Protein AF-X1IR91-F1 (afdb_monomer_lite)

Foldseek 3Di:
DPDDPVLLQQQNLVPQPLLCVLVVPDDPVRSLVCLLVVLLQLLLVLQLLLCVLLVNDNVVSNVRSVLRSPFLLLVVCSVSSQASLLNSLLSNLNSLLSCCLPVVDPVSLLVNLVSLLNNSSRHDVVSSVVSVVVSVVSLVVSLVLCVVQPDDPVSSVVSVVSNVVSPVSSCVSNVSNNVSNVVVVVVDCVVVDPDDDPQLDLPPVQLVCLLPVVQSQHAVVVVSGHGPDDNVCSSVSRRHSDPVVVVVVVCCVVVDPPCVCVVRPD

Sequence (266 aa):
FCGFPLFAESQGNALYPLFLLLFGLLKPWVAYNYYTVLHFLLAGLFTYILARVMHVGKAGALLAGLCYMLAGPVLYHAHHTNIVVGVCWLPLLLALMELACRRRSVLALLGFAAATAALVLGAQPQYTIFCALACGLYLLWRLRMIQLTGARARTVAGLLVAFALAAMLAGMIAAAQLLPLMELVGHTSRAAEQAWPPGINPAVPGNLLTLFLPHYFGSPGLGSYWSDVDCGLYSEATLFLGIAPLFLALVGVLTDRSRRALVFGG

Secondary structure (DSSP, 8-state):
-----TTTSGGG-TT-HHHHHHHHHS-HHHHHHHHHHHHHHHHHHHHHHHHHHTT--HHHHHHHHHHHHTSHHHHHTTT-HHHHHHHHHHHHHHHHHHHHHHH--HHHHHHHHHHHHHHHHHS-HHHHHHHHHHHHHHHHHHHHHHHHTT--HHHHHHHHHHHHHHHHHHHHHTHHHHHHHHHHHHT-GGGT--PPPTT--TTSHHHHHTTT-TTTT--GGGT----SS-GGGHHHH-----HHHHHHHHHHHHH-SSTHHHHH--

pLDDT: mean 82.25, std 15.39, range [37.41, 98.38]

Radius of gyration: 20.18 Å; chains: 1; bounding box: 59×44×59 Å

InterPro domains:
  IPR018580 Uncharacterised protein family YfhO [PF09586] (19-194)
  IPR018580 Uncharacterised protein family YfhO [PTHR38454] (19-259)

Structure (mmCIF, N/CA/C/O backbone):
data_AF-X1IR91-F1
#
_entry.id   AF-X1IR91-F1
#
loop_
_atom_site.group_PDB
_atom_site.id
_atom_site.type_symbol
_atom_site.label_atom_id
_atom_site.label_alt_id
_atom_site.label_comp_id
_atom_site.label_asym_id
_atom_site.label_entity_id
_atom_site.label_seq_id
_atom_site.pdbx_PDB_ins_code
_atom_site.Cartn_x
_atom_site.Cartn_y
_atom_site.Cartn_z
_atom_site.occupancy
_atom_site.B_iso_or_equiv
_atom_site.auth_seq_id
_atom_site.auth_comp_id
_atom_site.auth_asym_id
_atom_site.auth_atom_id
_atom_site.pdbx_PDB_model_num
ATOM 1 N N . PHE A 1 1 ? 33.407 3.784 -20.454 1.00 49.75 1 PHE A N 1
ATOM 2 C CA . PHE A 1 1 ? 32.159 3.473 -19.731 1.00 49.75 1 PHE A CA 1
ATOM 3 C C . PHE A 1 1 ? 32.523 2.723 -18.459 1.00 49.75 1 PHE A C 1
ATOM 5 O O . PHE A 1 1 ? 33.049 1.627 -18.569 1.00 49.75 1 PHE A O 1
ATOM 12 N N . CYS A 1 2 ? 32.313 3.307 -17.276 1.00 72.19 2 CYS A N 1
ATOM 13 C CA . CYS A 1 2 ? 32.714 2.702 -15.993 1.00 72.19 2 CYS A CA 1
ATOM 14 C C . CYS A 1 2 ? 31.617 1.825 -15.350 1.00 72.19 2 CYS A C 1
ATOM 16 O O . CYS A 1 2 ? 31.660 1.572 -14.153 1.00 72.19 2 CYS A O 1
ATOM 18 N N . GLY A 1 3 ? 30.643 1.347 -16.134 1.00 80.19 3 GLY A N 1
ATOM 19 C CA . GLY A 1 3 ? 29.493 0.587 -15.627 1.00 80.19 3 GLY A CA 1
ATOM 20 C C . GLY A 1 3 ? 28.465 1.448 -14.880 1.00 80.19 3 GLY A C 1
ATOM 21 O O . GLY A 1 3 ? 28.661 2.645 -14.681 1.00 80.19 3 GLY A O 1
ATOM 22 N N . PHE A 1 4 ? 27.345 0.830 -14.502 1.00 82.88 4 PHE A N 1
ATOM 23 C CA . PHE A 1 4 ? 26.297 1.419 -13.664 1.00 82.88 4 PHE A CA 1
ATOM 24 C C . PHE A 1 4 ? 25.857 0.364 -12.638 1.00 82.88 4 PHE A C 1
ATOM 26 O O . PHE A 1 4 ? 25.593 -0.773 -13.046 1.00 82.88 4 PHE A O 1
ATOM 33 N N . PRO A 1 5 ? 25.796 0.682 -11.331 1.00 85.81 5 PRO A N 1
ATOM 34 C CA . PRO A 1 5 ? 25.454 -0.291 -10.298 1.00 85.81 5 PRO A CA 1
ATOM 35 C C . PRO A 1 5 ? 23.946 -0.588 -10.317 1.00 85.81 5 PRO A C 1
ATOM 37 O O . PRO A 1 5 ? 23.190 -0.123 -9.471 1.00 85.81 5 PRO A O 1
ATOM 40 N N . LEU A 1 6 ? 23.505 -1.386 -11.295 1.00 84.56 6 LEU A N 1
ATOM 41 C CA . LEU A 1 6 ? 22.090 -1.675 -11.560 1.00 84.56 6 LEU A CA 1
ATOM 42 C C . LEU A 1 6 ? 21.366 -2.294 -10.358 1.00 84.56 6 LEU A C 1
ATOM 44 O O . LEU A 1 6 ? 20.186 -2.050 -10.167 1.00 84.56 6 LEU A O 1
ATOM 48 N N . PHE A 1 7 ? 22.071 -3.069 -9.532 1.00 86.44 7 PHE A N 1
ATOM 49 C CA . PHE A 1 7 ? 21.499 -3.637 -8.311 1.00 86.44 7 PHE A CA 1
ATOM 50 C C . PHE A 1 7 ? 21.219 -2.577 -7.238 1.00 86.44 7 PHE A C 1
ATOM 52 O O . PHE A 1 7 ? 20.247 -2.696 -6.501 1.00 86.44 7 PHE A O 1
ATOM 59 N N . ALA A 1 8 ? 22.064 -1.547 -7.142 1.00 85.75 8 ALA A N 1
ATOM 60 C CA . ALA A 1 8 ? 21.869 -0.450 -6.197 1.00 85.75 8 ALA A CA 1
ATOM 61 C C . ALA A 1 8 ? 20.754 0.506 -6.645 1.00 85.75 8 ALA A C 1
ATOM 63 O O . ALA A 1 8 ? 20.138 1.189 -5.827 1.00 85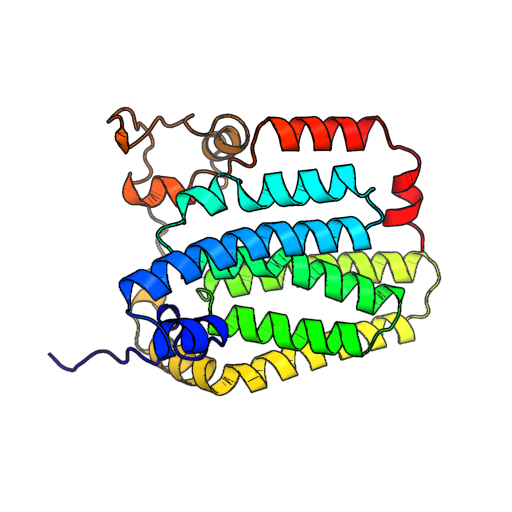.75 8 ALA A O 1
ATOM 64 N N . GLU A 1 9 ? 20.473 0.535 -7.945 1.00 82.12 9 GLU A N 1
ATOM 65 C CA . GLU A 1 9 ? 19.317 1.214 -8.507 1.00 82.12 9 GLU A CA 1
ATOM 66 C C . GLU A 1 9 ? 18.032 0.490 -8.054 1.00 82.12 9 GLU A C 1
ATOM 68 O O . GLU A 1 9 ? 17.895 -0.726 -8.166 1.00 82.12 9 GLU A O 1
ATOM 73 N N . SER A 1 10 ? 17.104 1.232 -7.447 1.00 79.44 10 SER A N 1
ATOM 74 C CA . SER A 1 10 ? 15.935 0.654 -6.764 1.00 79.44 10 SER A CA 1
ATOM 75 C C . SER A 1 10 ? 14.756 0.341 -7.684 1.00 79.44 10 SER A C 1
ATOM 77 O O . SER A 1 10 ? 13.831 -0.344 -7.259 1.00 79.44 10 SER A O 1
ATOM 79 N N . GLN A 1 11 ? 14.761 0.809 -8.934 1.00 79.38 11 GLN A N 1
ATOM 80 C CA . GLN A 1 11 ? 13.676 0.567 -9.888 1.00 79.38 11 GLN A CA 1
ATOM 81 C C . GLN A 1 11 ? 13.794 -0.780 -10.607 1.00 79.38 11 GLN A C 1
ATOM 83 O O . GLN A 1 11 ? 12.828 -1.227 -11.225 1.00 79.38 11 GLN A O 1
ATOM 88 N N . GLY A 1 12 ? 14.939 -1.457 -10.495 1.00 78.69 12 GLY A N 1
ATOM 89 C CA . GLY A 1 12 ? 15.147 -2.798 -11.042 1.00 78.69 12 GLY A CA 1
ATOM 90 C C . GLY A 1 12 ? 14.365 -3.920 -10.343 1.00 78.69 12 GLY A C 1
ATOM 91 O O . GLY A 1 12 ? 14.366 -5.042 -10.843 1.00 78.69 12 GLY A O 1
ATOM 92 N N . ASN A 1 13 ? 13.710 -3.657 -9.202 1.00 85.25 13 ASN A N 1
ATOM 93 C CA . ASN A 1 13 ? 12.897 -4.621 -8.439 1.00 85.25 13 ASN A CA 1
ATOM 94 C C . ASN A 1 13 ? 13.626 -5.937 -8.098 1.00 85.25 13 ASN A C 1
ATOM 96 O O . ASN A 1 13 ? 12.990 -6.971 -7.879 1.00 85.25 13 ASN A O 1
ATOM 100 N N . ALA A 1 14 ? 14.962 -5.907 -8.049 1.00 82.44 14 ALA A N 1
ATOM 101 C CA . ALA A 1 14 ? 15.815 -7.095 -8.090 1.00 82.44 14 ALA A CA 1
ATOM 102 C C . ALA A 1 14 ? 15.558 -8.078 -6.939 1.00 82.44 14 ALA A C 1
ATOM 104 O O . ALA A 1 14 ? 15.704 -9.284 -7.114 1.00 82.44 14 ALA A O 1
ATOM 105 N N . LEU A 1 15 ? 15.150 -7.574 -5.774 1.00 91.75 15 LEU A N 1
ATOM 106 C CA . LEU A 1 15 ? 14.848 -8.379 -4.588 1.00 91.75 15 LEU A CA 1
ATOM 107 C C . LEU A 1 15 ? 13.347 -8.496 -4.291 1.00 91.75 15 LEU A C 1
ATOM 109 O O . LEU A 1 15 ? 12.951 -9.069 -3.276 1.00 91.75 15 LEU A O 1
ATOM 113 N N . TYR A 1 16 ? 12.488 -7.976 -5.165 1.00 94.19 16 TYR A N 1
ATOM 114 C CA . TYR A 1 16 ? 11.049 -8.038 -4.972 1.00 94.19 16 TYR A CA 1
ATOM 115 C C . TYR A 1 16 ? 10.509 -9.453 -5.262 1.00 94.19 16 TYR A C 1
ATOM 117 O O . TYR A 1 16 ? 10.691 -9.959 -6.374 1.00 94.19 16 TYR A O 1
ATOM 125 N N . PRO A 1 17 ? 9.782 -10.102 -4.329 1.00 93.69 17 PRO A N 1
ATOM 126 C CA . PRO A 1 17 ? 9.408 -11.513 -4.471 1.00 93.69 17 PRO A CA 1
ATOM 127 C C . PRO A 1 17 ? 8.605 -11.848 -5.732 1.00 93.69 17 PRO A C 1
ATOM 129 O O . PRO A 1 17 ? 8.884 -12.847 -6.390 1.00 93.69 17 PRO A O 1
ATOM 132 N N . LEU A 1 18 ? 7.624 -11.014 -6.105 1.00 93.81 18 LEU A N 1
ATOM 133 C CA . LEU A 1 18 ? 6.810 -11.268 -7.302 1.00 93.81 18 LEU A CA 1
ATOM 134 C C . LEU A 1 18 ? 7.600 -11.040 -8.595 1.00 93.81 18 LEU A C 1
ATOM 136 O O . LEU A 1 18 ? 7.292 -11.662 -9.610 1.00 93.81 18 LEU A O 1
ATOM 140 N N . PHE A 1 19 ? 8.618 -10.175 -8.560 1.00 94.00 19 PHE A N 1
ATOM 141 C CA . PHE A 1 19 ? 9.522 -9.990 -9.690 1.00 94.00 19 PHE A CA 1
ATOM 142 C C . PHE A 1 19 ? 10.393 -11.235 -9.861 1.00 94.00 19 PHE A C 1
ATOM 144 O O . PHE A 1 19 ? 10.362 -11.853 -10.921 1.00 94.00 19 PHE A O 1
ATOM 151 N N . LEU A 1 20 ? 11.069 -11.670 -8.794 1.00 93.94 20 LEU A N 1
ATOM 152 C CA . LEU A 1 20 ? 11.892 -12.882 -8.797 1.00 93.94 20 LEU A CA 1
ATOM 153 C C . LEU A 1 20 ? 11.108 -14.119 -9.251 1.00 93.94 20 LEU A C 1
ATOM 155 O O . LEU A 1 20 ? 11.595 -14.894 -10.072 1.00 93.94 20 LEU A O 1
ATOM 159 N N . LEU A 1 21 ? 9.875 -14.279 -8.765 1.00 95.25 21 LEU A N 1
ATOM 160 C CA . LEU A 1 21 ? 9.009 -15.392 -9.140 1.00 95.25 21 LEU A CA 1
ATOM 161 C C . LEU A 1 21 ? 8.673 -15.383 -10.638 1.00 95.25 21 LEU A C 1
ATOM 163 O O . LEU A 1 21 ? 8.824 -16.399 -11.310 1.00 95.25 21 LEU A O 1
ATOM 167 N N . LEU A 1 22 ? 8.199 -14.253 -11.171 1.00 94.81 22 LEU A N 1
ATOM 168 C CA . LEU A 1 22 ? 7.730 -14.192 -12.556 1.00 94.81 22 LEU A CA 1
ATOM 169 C C . LEU A 1 22 ? 8.888 -14.180 -13.557 1.00 94.81 22 LEU A C 1
ATOM 171 O O . LEU A 1 22 ? 8.845 -14.913 -14.542 1.00 94.81 22 LEU A O 1
ATOM 175 N N . PHE A 1 23 ? 9.934 -13.396 -13.301 1.00 93.75 23 PHE A N 1
ATOM 176 C CA . PHE A 1 23 ? 11.083 -13.268 -14.201 1.00 93.75 23 PHE A CA 1
ATOM 177 C C . PHE A 1 23 ? 12.074 -14.434 -14.080 1.00 93.75 23 PHE A C 1
ATOM 179 O O . PHE A 1 23 ? 12.846 -14.661 -15.007 1.00 93.75 23 PHE A O 1
ATOM 186 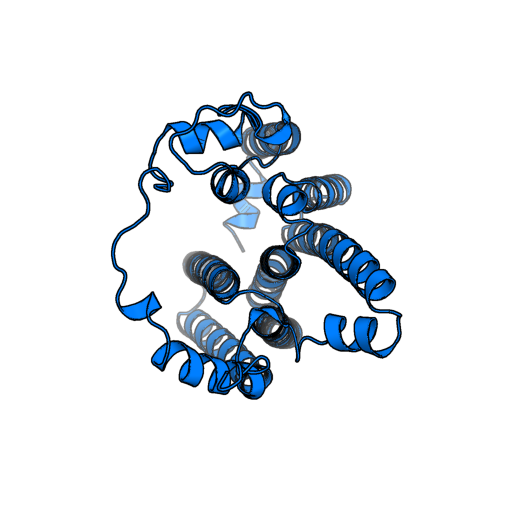N N . GLY A 1 24 ? 12.029 -15.206 -12.988 1.00 94.44 24 GLY A N 1
ATOM 187 C CA . GLY A 1 24 ? 12.780 -16.457 -12.856 1.00 94.44 24 GLY A CA 1
ATOM 188 C C . GLY A 1 24 ? 12.136 -17.649 -13.574 1.00 94.44 24 GLY A C 1
ATOM 189 O O . GLY A 1 24 ? 12.841 -18.579 -13.9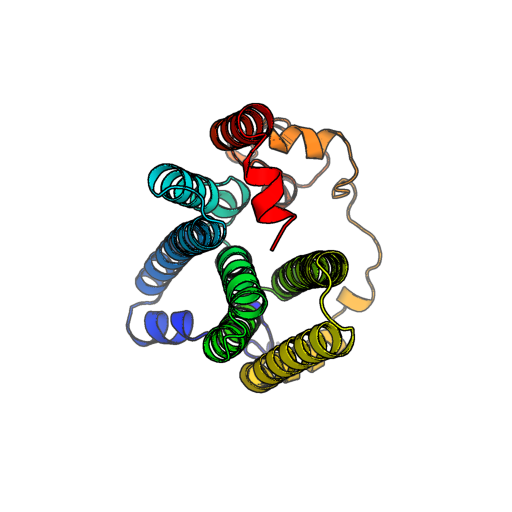56 1.00 94.44 24 GLY A O 1
ATOM 190 N N . LEU A 1 25 ? 10.810 -17.633 -13.772 1.00 96.31 25 LEU A N 1
ATOM 191 C CA . LEU A 1 25 ? 10.057 -18.757 -14.351 1.00 96.31 25 LEU A CA 1
ATOM 192 C C . LEU A 1 25 ? 9.606 -18.533 -15.801 1.00 96.31 25 LEU A C 1
ATOM 194 O O . LEU A 1 25 ? 9.386 -19.500 -16.531 1.00 96.31 25 LEU A O 1
ATOM 198 N N . LEU A 1 26 ? 9.416 -17.281 -16.222 1.00 96.81 26 LEU A N 1
ATOM 199 C CA . LEU A 1 26 ? 8.816 -16.937 -17.512 1.00 96.81 26 LEU A CA 1
ATOM 200 C C . LEU A 1 26 ? 9.799 -16.178 -18.405 1.00 96.81 26 LEU A C 1
ATOM 202 O O . LEU A 1 26 ? 10.741 -15.538 -17.944 1.00 96.81 26 LEU A O 1
ATOM 206 N N . LYS A 1 27 ? 9.539 -16.193 -19.717 1.00 96.69 27 LYS A N 1
ATOM 207 C CA . LYS A 1 27 ? 10.270 -15.338 -20.664 1.00 96.69 27 LYS A CA 1
ATOM 208 C C . LYS A 1 27 ? 10.029 -13.859 -20.316 1.00 96.69 27 LYS A C 1
ATOM 210 O O . LYS A 1 27 ? 8.888 -13.530 -19.987 1.00 96.69 27 LYS A O 1
ATOM 215 N N . PRO A 1 28 ? 11.019 -12.956 -20.463 1.00 92.44 28 PRO A N 1
ATOM 216 C CA . PRO A 1 28 ? 10.928 -11.583 -19.954 1.00 92.44 28 PRO A CA 1
ATOM 217 C C . PRO A 1 28 ? 9.668 -10.810 -20.368 1.00 92.44 28 PRO A C 1
ATOM 219 O O . PRO A 1 28 ? 9.035 -10.175 -19.532 1.00 92.44 28 PRO A O 1
ATOM 222 N N . TRP A 1 29 ? 9.240 -10.910 -21.631 1.00 92.31 29 TRP A N 1
ATOM 223 C CA . TRP A 1 29 ? 8.031 -10.223 -22.108 1.00 92.31 29 TRP A CA 1
ATOM 224 C C . TRP A 1 29 ? 6.733 -10.809 -21.530 1.00 92.31 29 TRP A C 1
ATOM 226 O O . TRP A 1 29 ? 5.771 -10.085 -21.294 1.00 92.31 29 TRP A O 1
ATOM 236 N N . VAL A 1 30 ? 6.703 -12.122 -21.273 1.00 95.50 30 VAL A N 1
ATOM 237 C CA . VAL A 1 30 ? 5.564 -12.801 -20.638 1.00 95.50 30 VAL A CA 1
ATOM 238 C C . VAL A 1 30 ? 5.517 -12.439 -19.155 1.00 95.50 30 VAL A C 1
ATOM 240 O O . VAL A 1 30 ? 4.457 -12.074 -18.650 1.00 95.50 30 VAL A O 1
ATOM 243 N N . ALA A 1 31 ? 6.672 -12.485 -18.482 1.00 94.44 31 ALA A N 1
ATOM 244 C CA . ALA A 1 31 ? 6.827 -12.081 -17.089 1.00 94.44 31 ALA A CA 1
ATOM 245 C C . ALA A 1 31 ? 6.347 -10.645 -16.877 1.00 94.44 31 ALA A C 1
ATOM 247 O O . ALA A 1 31 ? 5.527 -10.414 -15.998 1.00 94.44 31 ALA A O 1
ATOM 248 N N . TYR A 1 32 ? 6.787 -9.711 -17.724 1.00 92.12 32 TYR A N 1
ATOM 249 C CA . TYR A 1 32 ? 6.389 -8.307 -17.663 1.00 92.12 32 TYR A CA 1
ATOM 250 C C . TYR A 1 32 ? 4.869 -8.127 -17.779 1.00 92.12 32 TYR A C 1
ATOM 252 O O . TYR A 1 32 ? 4.264 -7.494 -16.919 1.00 92.12 32 TYR A O 1
ATOM 260 N N . ASN A 1 33 ? 4.225 -8.755 -18.771 1.00 92.44 33 ASN A N 1
ATOM 261 C CA . ASN A 1 33 ? 2.773 -8.649 -18.950 1.00 92.44 33 ASN A CA 1
ATOM 262 C C . ASN A 1 33 ? 1.996 -9.173 -17.732 1.00 92.44 33 ASN A C 1
ATOM 264 O O . ASN A 1 33 ? 1.092 -8.499 -17.234 1.00 92.44 33 ASN A O 1
ATOM 268 N N . TYR A 1 34 ? 2.359 -10.355 -17.221 1.00 94.94 34 TYR A N 1
ATOM 269 C CA . TYR A 1 34 ? 1.719 -10.900 -16.022 1.00 94.94 34 TYR A CA 1
ATOM 270 C C . TYR A 1 34 ? 2.037 -10.085 -14.773 1.00 94.94 34 TYR A C 1
ATOM 272 O O . TYR A 1 34 ? 1.159 -9.915 -13.933 1.00 94.94 34 TYR A O 1
ATOM 280 N N . TYR A 1 35 ? 3.255 -9.557 -14.656 1.00 93.62 35 TYR A N 1
ATOM 281 C CA . TYR A 1 35 ? 3.664 -8.704 -13.548 1.00 93.62 35 TYR A CA 1
ATOM 282 C C . TYR A 1 35 ? 2.796 -7.449 -13.498 1.00 93.62 35 TYR A C 1
ATOM 284 O O . TYR A 1 35 ? 2.232 -7.149 -12.448 1.00 93.62 35 TYR A O 1
ATOM 292 N N . THR A 1 36 ? 2.596 -6.770 -14.629 1.00 91.31 36 THR A N 1
ATOM 293 C CA . THR A 1 36 ? 1.710 -5.604 -14.711 1.00 91.31 36 THR A CA 1
ATOM 294 C C . THR A 1 36 ? 0.279 -5.973 -14.328 1.00 91.31 36 THR A C 1
ATOM 296 O O . THR A 1 36 ? -0.259 -5.408 -13.378 1.00 91.31 36 THR A O 1
ATOM 299 N N . VAL A 1 37 ? -0.328 -6.971 -14.985 1.00 93.06 37 VAL A N 1
ATOM 300 C CA . VAL A 1 37 ? -1.720 -7.383 -14.705 1.00 93.06 37 VAL A CA 1
ATOM 301 C C . VAL A 1 37 ? -1.909 -7.777 -13.239 1.00 93.06 37 VAL A C 1
ATOM 303 O O . VAL A 1 37 ? -2.900 -7.395 -12.615 1.00 93.06 37 VAL A O 1
ATOM 306 N N . LEU A 1 38 ? -0.945 -8.493 -12.660 1.00 94.94 38 LEU A N 1
ATOM 307 C CA . LEU A 1 38 ? -0.988 -8.908 -11.264 1.00 94.94 38 LEU A CA 1
ATOM 308 C C . LEU A 1 38 ? -1.066 -7.707 -10.318 1.00 94.94 38 LEU A C 1
ATOM 310 O O . LEU A 1 38 ? -1.903 -7.716 -9.422 1.00 94.94 38 LEU A O 1
ATOM 314 N N . HIS A 1 39 ? -0.263 -6.659 -10.515 1.00 93.94 39 HIS A N 1
ATOM 315 C CA . HIS A 1 39 ? -0.271 -5.504 -9.608 1.00 93.94 39 HIS A CA 1
ATOM 316 C C . HIS A 1 39 ? -1.545 -4.661 -9.724 1.00 93.94 39 HIS A C 1
ATOM 318 O O . HIS A 1 39 ? -2.013 -4.136 -8.715 1.00 93.94 39 HIS A O 1
ATOM 324 N N . PHE A 1 40 ? -2.177 -4.617 -10.901 1.00 92.19 40 PHE A N 1
ATOM 325 C CA . PHE A 1 40 ? -3.526 -4.059 -11.044 1.00 92.19 40 PHE A CA 1
ATOM 326 C C . PHE A 1 40 ? -4.552 -4.859 -10.234 1.00 92.19 40 PHE A C 1
ATOM 328 O O . PHE A 1 40 ? -5.328 -4.292 -9.461 1.00 92.19 40 PHE A O 1
ATOM 335 N N . LEU A 1 41 ? -4.532 -6.189 -10.352 1.00 94.81 41 LEU A N 1
ATOM 336 C CA . LEU A 1 41 ? -5.433 -7.052 -9.587 1.00 94.81 41 LEU A CA 1
ATOM 337 C C . LEU A 1 41 ? -5.185 -6.940 -8.077 1.00 94.81 41 LEU A C 1
ATOM 339 O O . LEU A 1 41 ? -6.145 -6.897 -7.309 1.00 94.81 41 LEU A O 1
ATOM 343 N N . LEU A 1 42 ? -3.924 -6.839 -7.647 1.00 96.12 42 LEU A N 1
ATOM 344 C CA . LEU A 1 42 ? -3.564 -6.615 -6.246 1.00 96.12 42 LEU A CA 1
ATOM 345 C C . LEU A 1 42 ? -4.063 -5.256 -5.748 1.00 96.12 42 LEU A C 1
ATOM 347 O O . LEU A 1 42 ? -4.650 -5.204 -4.672 1.00 96.12 42 LEU A O 1
ATOM 351 N N . ALA A 1 43 ? -3.927 -4.185 -6.534 1.00 93.25 43 ALA A N 1
ATOM 352 C CA . ALA A 1 43 ? -4.456 -2.866 -6.186 1.00 93.25 43 ALA A CA 1
ATOM 353 C C . ALA A 1 43 ? -5.972 -2.921 -5.907 1.00 93.25 43 ALA A C 1
ATOM 355 O O . ALA A 1 43 ? -6.455 -2.404 -4.891 1.00 93.25 43 ALA A O 1
ATOM 356 N N . GLY A 1 44 ? -6.726 -3.609 -6.771 1.00 94.56 44 GLY A N 1
ATOM 357 C CA . GLY A 1 44 ? -8.168 -3.794 -6.603 1.00 94.56 44 GLY A CA 1
ATOM 358 C C . GLY A 1 44 ? -8.522 -4.696 -5.421 1.00 94.56 44 GLY A C 1
ATOM 359 O O . GLY A 1 44 ? -9.374 -4.346 -4.601 1.00 94.56 44 GLY A O 1
ATOM 360 N N . LEU A 1 45 ? -7.835 -5.833 -5.283 1.00 97.56 45 LEU A N 1
ATOM 361 C CA . LEU A 1 45 ? -8.040 -6.790 -4.195 1.00 97.56 45 LEU A CA 1
ATOM 362 C C . LEU A 1 45 ? -7.734 -6.173 -2.828 1.00 97.56 45 LEU A C 1
ATOM 364 O O . LEU A 1 45 ? -8.507 -6.334 -1.885 1.00 97.56 45 LEU A O 1
ATOM 368 N N . PHE A 1 46 ? -6.626 -5.455 -2.700 1.00 97.75 46 PHE A N 1
ATOM 369 C CA . PHE A 1 46 ? -6.222 -4.827 -1.448 1.00 97.75 46 PHE A CA 1
ATOM 370 C C . PHE A 1 46 ? -7.176 -3.703 -1.055 1.00 97.75 46 PHE A C 1
ATOM 372 O O . PHE A 1 46 ? -7.525 -3.579 0.119 1.00 97.75 46 PHE A O 1
ATOM 379 N N . THR A 1 47 ? -7.691 -2.953 -2.029 1.00 95.75 47 THR A N 1
ATOM 380 C CA . THR A 1 47 ? -8.748 -1.963 -1.786 1.00 95.75 47 THR A CA 1
ATOM 381 C C . THR A 1 47 ? -10.057 -2.623 -1.361 1.00 95.75 47 THR A C 1
ATOM 383 O O . THR A 1 47 ? -10.702 -2.160 -0.419 1.00 95.75 47 THR A O 1
ATOM 386 N N . TYR A 1 48 ? -10.432 -3.747 -1.979 1.00 96.56 48 TYR A N 1
ATOM 387 C CA . TYR A 1 48 ? -11.568 -4.550 -1.529 1.00 96.56 48 TYR A CA 1
ATOM 388 C C . TYR A 1 48 ? -11.381 -4.999 -0.072 1.00 96.56 48 TYR A C 1
ATOM 390 O O . TYR A 1 48 ? -12.283 -4.820 0.749 1.00 96.56 48 TYR A O 1
ATOM 398 N N . ILE A 1 49 ? -10.205 -5.532 0.279 1.00 97.56 49 ILE A N 1
ATOM 399 C CA . ILE A 1 49 ? -9.876 -5.957 1.647 1.00 97.56 49 ILE A CA 1
ATOM 400 C C . ILE A 1 49 ? -9.989 -4.778 2.617 1.00 97.56 49 ILE A C 1
ATOM 402 O O . ILE A 1 49 ? -10.673 -4.904 3.633 1.00 97.56 49 ILE A O 1
ATOM 406 N N . LEU A 1 50 ? -9.395 -3.627 2.292 1.00 95.94 50 LEU A N 1
ATOM 407 C CA . LEU A 1 50 ? -9.491 -2.409 3.095 1.00 95.94 50 LEU A CA 1
ATOM 408 C C . LEU A 1 50 ? -10.948 -2.011 3.335 1.00 95.94 50 LEU A C 1
ATOM 410 O O . LEU A 1 50 ? -11.359 -1.835 4.480 1.00 95.94 50 LEU A O 1
ATOM 414 N N . ALA A 1 51 ? -11.755 -1.936 2.278 1.00 92.88 51 ALA A N 1
ATOM 415 C CA . ALA A 1 51 ? -13.166 -1.586 2.384 1.00 92.88 51 ALA A CA 1
ATOM 416 C C . ALA A 1 51 ? -13.932 -2.576 3.282 1.00 92.88 51 ALA A C 1
ATOM 418 O O . ALA A 1 51 ? -14.758 -2.174 4.104 1.00 92.88 51 ALA A O 1
ATOM 419 N N . ARG A 1 52 ? -13.623 -3.876 3.194 1.00 94.69 52 ARG A N 1
ATOM 420 C CA . ARG A 1 52 ? -14.210 -4.902 4.069 1.00 94.69 52 ARG A CA 1
ATOM 421 C C . ARG A 1 52 ? -13.778 -4.754 5.527 1.00 94.69 52 ARG A C 1
ATOM 423 O O . ARG A 1 52 ? -14.622 -4.926 6.408 1.00 94.69 52 ARG A O 1
ATOM 430 N N . VAL A 1 53 ? -12.517 -4.408 5.784 1.00 94.00 53 VAL A N 1
ATOM 431 C CA . VAL A 1 53 ? -12.009 -4.095 7.130 1.00 94.00 53 VAL A CA 1
ATOM 432 C C . VAL A 1 53 ? -12.692 -2.841 7.694 1.00 94.00 53 VAL A C 1
ATOM 434 O O . VAL A 1 53 ? -13.048 -2.816 8.869 1.00 94.00 53 VAL A O 1
ATOM 437 N N . MET A 1 54 ? -13.005 -1.862 6.842 1.00 88.94 54 MET A N 1
ATOM 438 C CA . MET A 1 54 ? -13.803 -0.671 7.175 1.00 88.94 54 MET A CA 1
ATOM 439 C C . MET A 1 54 ? -15.320 -0.935 7.239 1.00 88.94 54 MET A C 1
ATOM 441 O O . MET A 1 54 ? -16.116 -0.001 7.288 1.00 88.94 54 MET A O 1
ATOM 445 N N . HIS A 1 55 ? -15.749 -2.202 7.240 1.00 90.38 55 HIS A N 1
ATOM 446 C CA . HIS A 1 55 ? -17.153 -2.625 7.311 1.00 90.38 55 HIS A CA 1
ATOM 447 C C . HIS A 1 55 ? -18.054 -2.159 6.146 1.00 90.38 55 HIS A C 1
ATOM 449 O O . HIS A 1 55 ? -19.283 -2.242 6.240 1.00 90.38 55 HIS A O 1
ATOM 455 N N . VAL A 1 56 ? -17.489 -1.740 5.009 1.00 88.06 56 VAL A N 1
ATOM 456 C CA . VAL A 1 56 ? -18.245 -1.466 3.772 1.00 88.06 56 VAL A CA 1
ATOM 457 C C . VAL A 1 56 ? -18.831 -2.773 3.239 1.00 88.06 56 VAL A C 1
ATOM 459 O O . VAL A 1 56 ? -18.144 -3.791 3.233 1.00 88.06 56 VAL A O 1
ATOM 462 N N . GLY A 1 57 ? -20.096 -2.787 2.801 1.00 86.88 57 GLY A N 1
ATOM 463 C CA . GLY A 1 57 ? -20.757 -3.989 2.262 1.00 86.88 57 GLY A CA 1
ATOM 464 C C . GLY A 1 57 ? -20.025 -4.605 1.057 1.00 86.88 57 GLY A C 1
ATOM 465 O O . GLY A 1 57 ? -19.234 -3.933 0.405 1.00 86.88 57 GLY A O 1
ATOM 466 N N . LYS A 1 58 ? -20.290 -5.882 0.737 1.00 92.19 58 LYS A N 1
ATOM 467 C CA . LYS A 1 58 ? -19.575 -6.621 -0.331 1.00 92.19 58 LYS A CA 1
ATOM 468 C C . LYS A 1 58 ? -19.612 -5.903 -1.687 1.00 92.19 58 LYS A C 1
ATOM 470 O O . LYS A 1 58 ? -18.572 -5.761 -2.316 1.00 92.19 58 LYS A O 1
ATOM 475 N N . ALA A 1 59 ? -20.787 -5.419 -2.097 1.00 90.31 59 ALA A N 1
ATOM 476 C CA . ALA A 1 59 ? -20.955 -4.700 -3.359 1.00 90.31 59 ALA A CA 1
ATOM 477 C C . ALA A 1 59 ? -20.161 -3.381 -3.383 1.00 90.31 59 ALA A C 1
ATOM 479 O O . ALA A 1 59 ? -19.431 -3.125 -4.333 1.00 90.31 59 ALA A O 1
ATOM 480 N N . GLY A 1 60 ? -20.232 -2.586 -2.308 1.00 87.56 60 GLY A N 1
ATOM 481 C CA . GLY A 1 60 ? -19.467 -1.340 -2.194 1.00 87.56 60 GLY A CA 1
ATOM 482 C C . GLY A 1 60 ? -17.955 -1.572 -2.143 1.00 87.56 60 GLY A C 1
ATOM 483 O O . GLY A 1 60 ? -17.201 -0.826 -2.755 1.00 87.56 60 GLY A O 1
ATOM 484 N N . ALA A 1 61 ? -17.506 -2.637 -1.475 1.00 90.88 61 ALA A N 1
ATOM 485 C CA . ALA A 1 61 ? -16.097 -3.017 -1.446 1.00 90.88 61 ALA A CA 1
ATOM 486 C C . ALA A 1 61 ? -15.595 -3.467 -2.825 1.00 90.88 61 ALA A C 1
ATOM 488 O O . ALA A 1 61 ? -14.485 -3.109 -3.213 1.00 90.88 61 ALA A O 1
ATOM 489 N N . LEU A 1 62 ? -16.403 -4.233 -3.572 1.00 92.81 62 LEU A N 1
ATOM 490 C CA . LEU A 1 62 ? -16.069 -4.646 -4.938 1.00 92.81 62 LEU A CA 1
ATOM 491 C C . LEU A 1 62 ? -15.942 -3.423 -5.842 1.00 92.81 62 LEU A C 1
ATOM 493 O O . LEU A 1 62 ? -14.951 -3.282 -6.549 1.00 92.81 62 LEU A O 1
ATOM 497 N N . LEU A 1 63 ? -16.909 -2.512 -5.753 1.00 89.00 63 LEU A N 1
ATOM 498 C CA . LEU A 1 63 ? -16.905 -1.273 -6.514 1.00 89.00 63 LEU A CA 1
ATOM 499 C C . LEU A 1 63 ? -15.689 -0.402 -6.178 1.00 89.00 63 LEU A C 1
ATOM 501 O O . LEU A 1 63 ? -15.023 0.066 -7.091 1.00 89.00 63 LEU A O 1
ATOM 505 N N . ALA A 1 64 ? -15.334 -0.263 -4.897 1.00 86.56 64 ALA A N 1
ATOM 506 C CA . ALA A 1 64 ? -14.126 0.449 -4.481 1.00 86.56 64 ALA A CA 1
ATOM 507 C C . ALA A 1 64 ? -12.850 -0.176 -5.072 1.00 86.56 64 ALA A C 1
ATOM 509 O O . ALA A 1 64 ? -11.994 0.547 -5.575 1.00 86.56 64 ALA A O 1
ATOM 510 N N . GLY A 1 65 ? -12.743 -1.510 -5.061 1.00 92.06 65 GLY A N 1
ATOM 511 C CA . GLY A 1 65 ? -11.624 -2.227 -5.674 1.00 92.06 65 GLY A CA 1
ATOM 512 C C . GLY A 1 65 ? -11.513 -1.997 -7.180 1.00 92.06 65 GLY A C 1
ATOM 513 O O . GLY A 1 65 ? -10.438 -1.655 -7.670 1.00 92.06 65 GLY A O 1
ATOM 514 N N . LEU A 1 66 ? -12.630 -2.115 -7.904 1.00 90.19 66 LEU A N 1
ATOM 515 C CA . LEU A 1 66 ? -12.682 -1.857 -9.345 1.00 90.19 66 LEU A CA 1
ATOM 516 C C . LEU A 1 66 ? -12.326 -0.401 -9.673 1.00 90.19 66 LEU A C 1
ATOM 518 O O . LEU A 1 66 ? -11.553 -0.151 -10.592 1.00 90.19 66 LEU A O 1
ATOM 522 N N . CYS A 1 67 ? -12.846 0.555 -8.904 1.00 87.50 67 CYS A N 1
ATOM 523 C CA . CYS A 1 67 ? -12.542 1.969 -9.090 1.00 87.50 67 CYS A CA 1
ATOM 524 C C . CYS A 1 67 ? -11.064 2.283 -8.846 1.00 87.50 67 CYS A C 1
ATOM 526 O O . CYS A 1 67 ? -10.488 3.053 -9.601 1.00 87.50 67 CYS A O 1
ATOM 528 N N . TYR A 1 68 ? -10.445 1.687 -7.824 1.00 87.50 68 TYR A N 1
ATOM 529 C CA . TYR A 1 68 ? -9.039 1.940 -7.519 1.00 87.50 68 TYR A CA 1
ATOM 530 C C . TYR A 1 68 ? -8.101 1.335 -8.565 1.00 87.50 68 TYR A C 1
ATOM 532 O O . TYR A 1 68 ? -7.216 2.027 -9.059 1.00 87.50 68 TYR A O 1
ATOM 540 N N . MET A 1 69 ? -8.314 0.070 -8.953 1.00 88.44 69 MET A N 1
ATOM 541 C CA . MET A 1 69 ? -7.445 -0.574 -9.948 1.00 88.44 69 MET A CA 1
ATOM 542 C C . MET A 1 69 ? -7.565 0.058 -11.343 1.00 88.44 69 MET A C 1
ATOM 544 O O . MET A 1 69 ? -6.629 -0.027 -12.128 1.00 88.44 69 MET A O 1
ATOM 548 N N . LEU A 1 70 ? -8.704 0.689 -11.653 1.00 84.50 70 LEU A N 1
ATOM 549 C CA . LEU A 1 70 ? -8.965 1.369 -12.926 1.00 84.50 70 LEU A CA 1
ATOM 550 C C . LEU A 1 70 ? -8.875 2.901 -12.812 1.00 84.50 70 LEU A C 1
ATOM 552 O O . LEU A 1 70 ? -9.339 3.609 -13.705 1.00 84.50 70 LEU A O 1
ATOM 556 N N . ALA A 1 71 ? -8.314 3.432 -11.723 1.00 78.94 71 ALA A N 1
ATOM 557 C CA . ALA A 1 71 ? -8.119 4.869 -11.578 1.00 78.94 71 ALA A CA 1
ATOM 558 C C . ALA A 1 71 ? -7.055 5.365 -12.570 1.00 78.94 71 ALA A C 1
ATOM 560 O O . ALA A 1 71 ? -6.097 4.651 -12.879 1.00 78.94 71 ALA A O 1
ATOM 561 N N . GLY A 1 72 ? -7.197 6.611 -13.033 1.00 68.94 72 GLY A N 1
ATOM 562 C CA . GLY A 1 72 ? -6.304 7.232 -14.014 1.00 68.94 72 GLY A CA 1
ATOM 563 C C . GLY A 1 72 ? -4.820 7.086 -13.662 1.00 68.94 72 GLY A C 1
ATOM 564 O O . GLY A 1 72 ? -4.082 6.550 -14.485 1.00 68.94 72 GLY A O 1
ATOM 565 N N . PRO A 1 73 ? -4.374 7.447 -12.442 1.00 67.19 73 PRO A N 1
ATOM 566 C CA . PRO A 1 73 ? -2.977 7.293 -12.040 1.00 67.19 73 PRO A CA 1
ATOM 567 C C . PRO A 1 73 ? -2.445 5.859 -12.145 1.00 67.19 73 PRO A C 1
ATOM 569 O O . PRO A 1 73 ? -1.282 5.673 -12.485 1.00 67.19 73 PRO A O 1
ATOM 572 N N . VAL A 1 74 ? -3.272 4.840 -11.892 1.00 75.06 74 VAL A N 1
ATOM 573 C CA . VAL A 1 74 ? -2.849 3.433 -11.991 1.00 75.06 74 VAL A CA 1
ATOM 574 C C . VAL A 1 74 ? -2.770 3.010 -13.461 1.00 75.06 74 VAL A C 1
ATOM 576 O O . VAL A 1 74 ? -1.754 2.465 -13.884 1.00 75.06 74 VAL A O 1
ATOM 579 N N . LEU A 1 75 ? -3.795 3.329 -14.262 1.00 77.94 75 LEU A N 1
ATOM 580 C CA . LEU A 1 75 ? -3.852 3.002 -15.694 1.00 77.94 75 LEU A CA 1
ATOM 581 C C . LEU A 1 75 ? -2.757 3.695 -16.513 1.00 77.94 75 LEU A C 1
ATOM 583 O O . LEU A 1 75 ? -2.103 3.045 -17.327 1.00 77.94 75 LEU A O 1
ATOM 587 N N . TYR A 1 76 ? -2.529 4.991 -16.293 1.00 73.50 76 TYR A N 1
ATOM 588 C CA . TYR A 1 76 ? -1.518 5.746 -17.036 1.00 73.50 76 TYR A CA 1
ATOM 589 C C . TYR A 1 76 ? -0.103 5.249 -16.758 1.00 73.50 76 TYR A C 1
ATOM 591 O O . TYR A 1 76 ? 0.732 5.290 -17.653 1.00 73.50 76 TYR A O 1
ATOM 599 N N . HIS A 1 77 ? 0.161 4.709 -15.569 1.00 78.44 77 HIS A N 1
ATOM 600 C CA . HIS A 1 77 ? 1.462 4.149 -15.215 1.00 78.44 77 HIS A CA 1
ATOM 601 C C . HIS A 1 77 ? 1.586 2.653 -15.526 1.00 78.44 77 HIS A C 1
ATOM 603 O O . HIS A 1 77 ? 2.546 2.033 -15.085 1.00 78.44 77 HIS A O 1
ATOM 609 N N . ALA A 1 78 ? 0.696 2.058 -16.332 1.00 78.31 78 ALA A N 1
ATOM 610 C CA . ALA A 1 78 ? 0.783 0.638 -16.699 1.00 78.31 78 ALA A CA 1
ATOM 611 C C . ALA A 1 78 ? 2.145 0.224 -17.300 1.00 78.31 78 ALA A C 1
ATOM 613 O O . ALA A 1 78 ? 2.542 -0.933 -17.176 1.00 78.31 78 ALA A O 1
ATOM 614 N N . HIS A 1 79 ? 2.864 1.163 -17.923 1.00 79.00 79 HIS A N 1
ATOM 615 C CA . HIS A 1 79 ? 4.216 0.960 -18.451 1.00 79.00 79 HIS A CA 1
ATOM 616 C C . HIS A 1 79 ? 5.332 1.198 -17.409 1.00 79.00 79 HIS A C 1
ATOM 618 O O . HIS A 1 79 ? 6.429 0.658 -17.546 1.00 79.00 79 HIS A O 1
ATOM 624 N N . HIS A 1 80 ? 5.043 1.939 -16.336 1.00 82.19 80 HIS A N 1
ATOM 625 C CA . HIS A 1 80 ? 5.926 2.194 -15.195 1.00 82.19 80 HIS A CA 1
ATOM 626 C C . HIS A 1 80 ? 5.597 1.236 -14.044 1.00 82.19 80 HIS A C 1
ATOM 628 O O . HIS A 1 80 ? 4.946 1.584 -13.056 1.00 82.19 80 HIS A O 1
ATOM 634 N N . THR A 1 81 ? 6.027 -0.016 -14.174 1.00 84.19 81 THR A N 1
ATOM 635 C CA . THR A 1 81 ? 5.618 -1.093 -13.261 1.00 84.19 81 THR A CA 1
ATOM 636 C C . THR A 1 81 ? 6.012 -0.847 -11.803 1.00 84.19 81 THR A C 1
ATOM 638 O O . THR A 1 81 ? 5.266 -1.210 -10.901 1.00 84.19 81 THR A O 1
ATOM 641 N N . ASN A 1 82 ? 7.138 -0.182 -11.558 1.00 82.50 82 ASN A N 1
ATOM 642 C CA . ASN A 1 82 ? 7.596 0.249 -10.233 1.00 82.50 82 ASN A CA 1
ATOM 643 C C . ASN A 1 82 ? 6.644 1.253 -9.550 1.00 82.50 82 ASN A C 1
ATOM 645 O O . ASN A 1 82 ? 6.499 1.233 -8.326 1.00 82.50 82 ASN A O 1
ATOM 649 N N . ILE A 1 83 ? 5.961 2.101 -10.322 1.00 85.06 83 ILE A N 1
ATOM 650 C CA . ILE A 1 83 ? 4.936 3.021 -9.810 1.00 85.06 83 ILE A CA 1
ATOM 651 C C . ILE A 1 83 ? 3.674 2.244 -9.434 1.00 85.06 83 ILE A C 1
ATOM 653 O O . ILE A 1 83 ? 3.151 2.411 -8.331 1.00 85.06 83 ILE A O 1
ATOM 657 N N . VAL A 1 84 ? 3.221 1.346 -10.317 1.00 87.62 84 VAL A N 1
ATOM 658 C CA . VAL A 1 84 ? 2.036 0.499 -10.085 1.00 87.62 84 VAL A CA 1
ATOM 659 C C . VAL A 1 84 ? 2.217 -0.372 -8.839 1.00 87.62 84 VAL A C 1
ATOM 661 O O . VAL A 1 84 ? 1.292 -0.498 -8.037 1.00 87.62 84 VAL A O 1
ATOM 664 N N . VAL A 1 85 ? 3.419 -0.920 -8.632 1.00 89.88 85 VAL A N 1
ATOM 665 C CA . VAL A 1 85 ? 3.774 -1.644 -7.402 1.00 89.88 85 VAL A CA 1
ATOM 666 C C . VAL A 1 85 ? 3.643 -0.726 -6.191 1.00 89.88 85 VAL A C 1
ATOM 668 O O . VAL A 1 85 ? 2.995 -1.091 -5.217 1.00 89.88 85 VAL A O 1
ATOM 671 N N . GLY A 1 86 ? 4.198 0.487 -6.255 1.00 86.62 86 GLY A N 1
ATOM 672 C CA . GLY A 1 86 ? 4.118 1.458 -5.165 1.00 86.62 86 GLY A CA 1
ATOM 673 C C . GLY A 1 86 ? 2.690 1.746 -4.716 1.00 86.62 86 GLY A C 1
ATOM 674 O O . GLY A 1 86 ? 2.365 1.629 -3.534 1.00 86.62 86 GLY A O 1
ATOM 675 N N . VAL A 1 87 ? 1.814 2.072 -5.665 1.00 86.00 87 VAL A N 1
ATOM 676 C CA . VAL A 1 87 ? 0.422 2.414 -5.351 1.00 86.00 87 VAL A CA 1
ATOM 677 C C . VAL A 1 87 ? -0.391 1.197 -4.911 1.00 86.00 87 VAL A C 1
ATOM 679 O O . VAL A 1 87 ? -1.228 1.326 -4.020 1.00 86.00 87 VAL A O 1
ATOM 682 N N . CYS A 1 88 ? -0.131 -0.005 -5.444 1.00 92.00 88 CYS A N 1
ATOM 683 C CA . CYS A 1 88 ? -0.972 -1.160 -5.135 1.00 92.00 88 CYS A CA 1
ATOM 684 C C . CYS A 1 88 ? -0.923 -1.565 -3.658 1.00 92.00 88 CYS A C 1
ATOM 686 O O . CYS A 1 88 ? -1.929 -2.052 -3.156 1.00 92.00 88 CYS A O 1
ATOM 688 N N . TRP A 1 89 ? 0.201 -1.368 -2.957 1.00 94.62 89 TRP A N 1
ATOM 689 C CA . TRP A 1 89 ? 0.387 -1.821 -1.569 1.00 9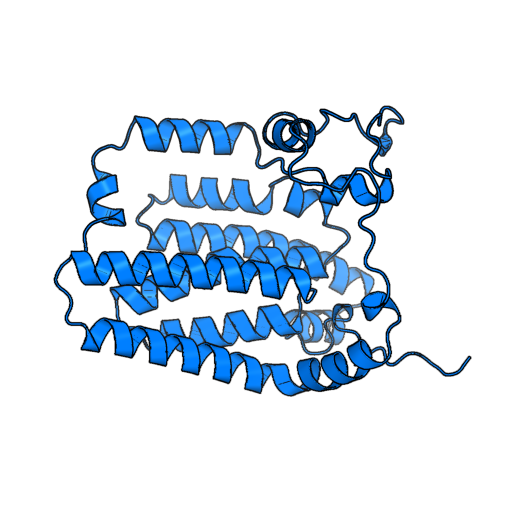4.62 89 TRP A CA 1
ATOM 690 C C . TRP A 1 89 ? -0.311 -0.945 -0.522 1.00 94.62 89 TRP A C 1
ATOM 692 O O . TRP A 1 89 ? -0.656 -1.448 0.552 1.00 94.62 89 TRP A O 1
ATOM 702 N N . LEU A 1 90 ? -0.559 0.337 -0.815 1.00 94.12 90 LEU A N 1
ATOM 703 C CA . LEU A 1 90 ? -1.116 1.287 0.154 1.00 94.12 90 LEU A CA 1
ATOM 704 C C . LEU A 1 90 ? -2.434 0.809 0.797 1.00 94.12 90 LEU A C 1
ATOM 706 O O . LEU A 1 90 ? -2.529 0.830 2.028 1.00 94.12 90 LEU A O 1
ATOM 710 N N . PRO A 1 91 ? -3.443 0.325 0.044 1.00 95.69 91 PRO A N 1
ATOM 711 C CA . PRO A 1 91 ? -4.696 -0.117 0.646 1.00 95.69 91 PRO A CA 1
ATOM 712 C C . PRO A 1 91 ? -4.513 -1.293 1.614 1.00 95.69 91 PRO A C 1
ATOM 714 O O . PRO A 1 91 ? -5.155 -1.332 2.666 1.00 95.69 91 PRO A O 1
ATOM 717 N N . LEU A 1 92 ? -3.608 -2.230 1.305 1.00 97.75 92 LEU A N 1
ATOM 718 C CA . LEU A 1 92 ? -3.323 -3.361 2.188 1.00 97.75 92 LEU A CA 1
ATOM 719 C C . LEU A 1 92 ? -2.633 -2.904 3.470 1.00 97.75 92 LEU A C 1
ATOM 721 O O . LEU A 1 92 ? -3.004 -3.371 4.546 1.00 97.75 92 LEU A O 1
ATOM 725 N N . LEU A 1 93 ? -1.673 -1.979 3.374 1.00 97.94 93 LEU A N 1
ATOM 726 C CA . LEU A 1 93 ? -1.010 -1.406 4.545 1.00 97.94 93 LEU A CA 1
ATOM 727 C C . LEU A 1 93 ? -2.041 -0.800 5.503 1.00 97.94 93 LEU A C 1
ATOM 729 O O . LEU A 1 93 ? -2.079 -1.177 6.672 1.00 97.94 93 LEU A O 1
ATOM 733 N N . LEU A 1 94 ? -2.950 0.038 4.998 1.00 97.19 94 LEU A N 1
ATOM 734 C CA . LEU A 1 94 ? -4.018 0.634 5.808 1.00 97.19 94 LEU A CA 1
ATOM 735 C C . LEU A 1 94 ? -4.960 -0.424 6.409 1.00 97.19 94 LEU A C 1
ATOM 737 O O . LEU A 1 94 ? -5.364 -0.308 7.568 1.00 97.19 94 LEU A O 1
ATOM 741 N N . ALA A 1 95 ? -5.284 -1.484 5.662 1.00 97.38 95 ALA A N 1
ATOM 742 C CA . ALA A 1 95 ? -6.149 -2.562 6.143 1.00 97.38 95 ALA A CA 1
ATOM 743 C C . ALA A 1 95 ? -5.503 -3.336 7.302 1.00 97.38 95 ALA A C 1
ATOM 745 O O . ALA A 1 95 ? -6.155 -3.648 8.301 1.00 97.38 95 ALA A O 1
ATOM 746 N N . LEU A 1 96 ? -4.208 -3.627 7.181 1.00 98.25 96 LEU A N 1
ATOM 747 C CA . LEU A 1 96 ? -3.417 -4.310 8.198 1.00 98.25 96 LEU A CA 1
ATOM 748 C C . LEU A 1 96 ? -3.229 -3.440 9.441 1.00 98.25 96 LEU A C 1
ATOM 750 O O . LEU A 1 96 ? -3.375 -3.942 10.555 1.00 98.25 96 LEU A O 1
ATOM 754 N N . MET A 1 97 ? -2.995 -2.135 9.270 1.00 97.38 97 MET A N 1
ATOM 755 C CA . MET A 1 97 ? -2.947 -1.186 10.384 1.00 97.38 97 MET A CA 1
ATOM 756 C C . MET A 1 97 ? -4.267 -1.154 11.148 1.00 97.38 97 MET A C 1
ATOM 758 O O . MET A 1 97 ? -4.272 -1.209 12.377 1.00 97.38 97 MET A O 1
ATOM 762 N N . GLU A 1 98 ? -5.391 -1.123 10.437 1.00 95.94 98 GLU A N 1
ATOM 763 C CA . GLU A 1 98 ? -6.711 -1.110 11.061 1.00 95.94 98 GLU A CA 1
ATOM 764 C C . GLU A 1 98 ? -7.002 -2.418 11.813 1.00 95.94 98 GLU A C 1
ATOM 766 O O . GLU A 1 98 ? -7.490 -2.400 12.946 1.00 95.94 98 GLU A O 1
ATOM 771 N N . LEU A 1 99 ? -6.639 -3.569 11.238 1.00 96.25 99 LEU A N 1
ATOM 772 C CA . LEU A 1 99 ? -6.747 -4.867 11.909 1.00 96.25 99 LEU A CA 1
ATOM 773 C C . LEU A 1 99 ? -5.846 -4.955 13.149 1.00 96.25 99 LEU A C 1
ATOM 775 O O . LEU A 1 99 ? -6.289 -5.452 14.189 1.00 96.25 99 LEU A O 1
ATOM 779 N N . ALA A 1 100 ? -4.610 -4.462 13.065 1.00 96.19 100 ALA A N 1
ATOM 780 C CA . ALA A 1 100 ? -3.674 -4.415 14.182 1.00 96.19 100 ALA A CA 1
ATOM 781 C C . ALA A 1 100 ? -4.195 -3.511 15.309 1.00 96.19 100 ALA A C 1
ATOM 783 O O . ALA A 1 100 ? -4.216 -3.930 16.464 1.00 96.19 100 ALA A O 1
ATOM 784 N N . CYS A 1 101 ? -4.703 -2.321 14.986 1.00 94.44 101 CYS A N 1
ATOM 785 C CA . CYS A 1 101 ? -5.266 -1.387 15.959 1.00 94.44 101 CYS A CA 1
ATOM 786 C C . CYS A 1 101 ? -6.538 -1.927 16.629 1.00 94.44 101 CYS A C 1
ATOM 788 O O . CYS A 1 101 ? -6.637 -1.911 17.856 1.00 94.44 101 CYS A O 1
ATOM 790 N N . ARG A 1 102 ? -7.503 -2.432 15.846 1.00 91.19 102 ARG A N 1
ATOM 791 C CA . ARG A 1 102 ? -8.800 -2.902 16.368 1.00 91.19 102 ARG A CA 1
ATOM 792 C C . ARG A 1 102 ? -8.701 -4.222 17.119 1.00 91.19 102 ARG A C 1
ATOM 794 O O . ARG A 1 102 ? -9.295 -4.375 18.181 1.00 91.19 102 ARG A O 1
ATOM 801 N N . ARG A 1 103 ? -7.977 -5.196 16.562 1.00 91.69 103 ARG A N 1
ATOM 802 C CA . ARG A 1 103 ? -7.929 -6.570 17.095 1.00 91.69 103 ARG A CA 1
ATOM 803 C C . ARG A 1 103 ? -6.680 -6.856 17.922 1.00 91.69 103 ARG A C 1
ATOM 805 O O . ARG A 1 103 ? -6.556 -7.965 18.430 1.00 91.69 103 ARG A O 1
ATOM 812 N N . ARG A 1 104 ? -5.744 -5.903 18.030 1.00 90.69 104 ARG A N 1
ATOM 813 C CA . ARG A 1 104 ? -4.405 -6.113 18.621 1.00 90.69 104 ARG A CA 1
ATOM 814 C C . ARG A 1 104 ? -3.690 -7.324 18.013 1.00 90.69 104 ARG A C 1
ATOM 816 O O . ARG A 1 104 ? -3.041 -8.100 18.706 1.00 90.69 104 ARG A O 1
ATOM 823 N N . SER A 1 105 ? -3.864 -7.512 16.705 1.00 95.56 105 SER A N 1
ATOM 824 C CA . SER A 1 105 ? -3.387 -8.698 15.998 1.00 95.56 105 SER A CA 1
ATOM 825 C C . SER A 1 105 ? -1.899 -8.587 15.664 1.00 95.56 105 SER A C 1
ATOM 827 O O . SER A 1 105 ? -1.503 -7.760 14.844 1.00 95.56 105 SER A O 1
ATOM 829 N N . VAL A 1 106 ? -1.088 -9.477 16.243 1.00 96.19 106 VAL A N 1
ATOM 830 C CA . VAL A 1 106 ? 0.336 -9.625 15.890 1.00 96.19 106 VAL A CA 1
ATOM 831 C C . VAL A 1 106 ? 0.495 -10.068 14.437 1.00 96.19 106 VAL A C 1
ATOM 833 O O . VAL A 1 106 ? 1.365 -9.564 13.739 1.00 96.19 106 VAL A O 1
ATOM 836 N N . LEU A 1 107 ? -0.387 -10.942 13.941 1.00 97.62 107 LEU A N 1
ATOM 837 C CA . LEU A 1 107 ? -0.363 -11.364 12.541 1.00 97.62 107 LEU A CA 1
ATOM 838 C C . LEU A 1 107 ? -0.582 -10.181 11.586 1.00 97.62 107 LEU A C 1
ATOM 840 O O . LEU A 1 107 ? 0.071 -10.111 10.551 1.00 97.62 107 LEU A O 1
ATOM 844 N N . ALA A 1 108 ? -1.449 -9.227 11.942 1.00 97.75 108 ALA A N 1
ATOM 845 C CA . ALA A 1 108 ? -1.639 -8.018 11.144 1.00 97.75 108 ALA A CA 1
ATOM 846 C C . ALA A 1 108 ? -0.401 -7.101 11.167 1.00 97.75 108 ALA A C 1
ATOM 848 O O . ALA A 1 108 ? -0.061 -6.528 10.138 1.00 97.75 108 ALA A O 1
ATOM 849 N N . LEU A 1 109 ? 0.312 -7.012 12.297 1.00 97.94 109 LEU A N 1
ATOM 850 C CA . LEU A 1 109 ? 1.589 -6.288 12.390 1.00 97.94 109 LEU A CA 1
ATOM 851 C C . LEU A 1 109 ? 2.699 -6.950 11.563 1.00 97.94 109 LEU A C 1
ATOM 853 O O . LEU A 1 109 ? 3.427 -6.261 10.855 1.00 97.94 109 LEU A O 1
ATOM 857 N N . LEU A 1 110 ? 2.808 -8.281 11.611 1.00 98.31 110 LEU A N 1
ATOM 858 C CA . LEU A 1 110 ? 3.756 -9.032 10.783 1.00 98.31 110 LEU A CA 1
ATOM 859 C C . LEU A 1 110 ? 3.414 -8.907 9.297 1.00 98.31 110 LEU A C 1
ATOM 861 O O . LEU A 1 110 ? 4.300 -8.684 8.477 1.00 98.31 110 LEU A O 1
ATOM 865 N N . GLY A 1 111 ? 2.125 -8.974 8.955 1.00 98.12 111 GLY A N 1
ATOM 866 C CA . GLY A 1 111 ? 1.645 -8.686 7.609 1.00 98.12 111 GLY A CA 1
ATOM 867 C C . GLY A 1 111 ? 2.008 -7.268 7.170 1.00 98.12 111 GLY A C 1
ATOM 868 O O . GLY A 1 111 ? 2.434 -7.077 6.036 1.00 98.12 111 GLY A O 1
ATOM 869 N N . PHE A 1 112 ? 1.881 -6.274 8.060 1.00 98.31 112 PHE A N 1
ATOM 870 C CA . PHE A 1 112 ? 2.242 -4.884 7.769 1.00 98.31 112 PHE A CA 1
ATOM 871 C C . PHE A 1 112 ? 3.745 -4.746 7.508 1.00 98.31 112 PHE A C 1
ATOM 873 O O . PHE A 1 112 ? 4.132 -4.103 6.534 1.00 98.31 112 PHE A O 1
ATOM 880 N N . ALA A 1 113 ? 4.590 -5.395 8.316 1.00 98.38 113 ALA A N 1
ATOM 881 C CA . ALA A 1 113 ? 6.034 -5.431 8.095 1.00 98.38 113 ALA A CA 1
ATOM 882 C C . ALA A 1 113 ? 6.390 -6.080 6.746 1.00 98.38 113 ALA A C 1
ATOM 884 O O . ALA A 1 113 ? 7.164 -5.515 5.977 1.00 98.38 113 ALA A O 1
ATOM 885 N N . ALA A 1 114 ? 5.778 -7.223 6.418 1.00 98.00 114 ALA A N 1
ATOM 886 C CA . ALA A 1 114 ? 6.008 -7.919 5.154 1.00 98.00 114 ALA A CA 1
ATOM 887 C C . ALA A 1 114 ? 5.551 -7.094 3.938 1.00 98.00 114 ALA A C 1
ATOM 889 O O . ALA A 1 114 ? 6.293 -6.973 2.968 1.00 98.00 114 ALA A O 1
ATOM 890 N N . ALA A 1 115 ? 4.365 -6.481 3.999 1.00 97.56 115 ALA A N 1
ATOM 891 C CA . ALA A 1 115 ? 3.858 -5.608 2.941 1.00 97.56 115 ALA A CA 1
ATOM 892 C C . ALA A 1 115 ? 4.715 -4.343 2.780 1.00 97.56 115 ALA A C 1
ATOM 894 O O . ALA A 1 115 ? 4.959 -3.904 1.660 1.00 97.56 115 ALA A O 1
ATOM 895 N N . THR A 1 116 ? 5.223 -3.782 3.882 1.00 97.38 116 THR A N 1
ATOM 896 C CA . THR A 1 116 ? 6.137 -2.630 3.842 1.00 97.38 116 THR A CA 1
ATOM 897 C C . THR A 1 116 ? 7.477 -3.018 3.222 1.00 97.38 116 THR A C 1
ATOM 899 O O . THR A 1 116 ? 7.993 -2.282 2.389 1.00 97.38 116 THR A O 1
ATOM 902 N N . ALA A 1 117 ? 8.027 -4.188 3.559 1.00 96.81 117 ALA A N 1
ATOM 903 C CA . ALA A 1 117 ? 9.243 -4.688 2.923 1.00 96.81 117 ALA A CA 1
ATOM 904 C C . ALA A 1 117 ? 9.028 -4.925 1.420 1.00 96.81 117 ALA A C 1
ATOM 906 O O . ALA A 1 117 ? 9.839 -4.498 0.608 1.00 96.81 117 ALA A O 1
ATOM 907 N N . ALA A 1 118 ? 7.907 -5.541 1.039 1.00 95.62 118 ALA A N 1
ATOM 908 C CA . ALA A 1 118 ? 7.546 -5.765 -0.358 1.00 95.62 118 ALA A CA 1
ATOM 909 C C . ALA A 1 118 ? 7.423 -4.445 -1.142 1.00 95.62 118 ALA A C 1
ATOM 911 O O . ALA A 1 118 ? 7.941 -4.344 -2.252 1.00 95.62 118 ALA A O 1
ATOM 912 N N . LEU A 1 119 ? 6.809 -3.422 -0.537 1.00 94.50 119 LEU A N 1
ATOM 913 C CA . LEU A 1 119 ? 6.753 -2.068 -1.082 1.00 94.50 119 LEU A CA 1
ATOM 914 C C . LEU A 1 119 ? 8.161 -1.489 -1.289 1.00 94.50 119 LEU A C 1
ATOM 916 O O . LEU A 1 119 ? 8.474 -1.056 -2.390 1.00 94.50 119 LEU A O 1
ATOM 920 N N . VAL A 1 120 ? 9.024 -1.521 -0.269 1.00 93.81 120 VAL A N 1
ATOM 921 C CA . VAL A 1 120 ? 10.395 -0.980 -0.355 1.00 93.81 120 VAL A CA 1
ATOM 922 C C . VAL A 1 120 ? 11.221 -1.679 -1.439 1.00 93.81 120 VAL A C 1
ATOM 924 O O . VAL A 1 120 ? 12.011 -1.033 -2.119 1.00 93.81 120 VAL A O 1
ATOM 927 N N . LEU A 1 121 ? 11.054 -2.992 -1.592 1.00 94.06 121 LEU A N 1
ATOM 928 C CA . LEU A 1 121 ? 11.834 -3.805 -2.525 1.00 94.06 121 LEU A CA 1
ATOM 929 C C . LEU A 1 121 ? 11.384 -3.680 -3.988 1.00 94.06 121 LEU A C 1
ATOM 931 O O . LEU A 1 121 ? 12.169 -3.998 -4.878 1.00 94.06 121 LEU A O 1
ATOM 935 N N . GLY A 1 122 ? 10.125 -3.304 -4.236 1.00 90.31 122 GLY A N 1
ATOM 936 C CA . GLY A 1 122 ? 9.530 -3.314 -5.579 1.00 90.31 122 GLY A CA 1
ATOM 937 C C . GLY A 1 122 ? 9.006 -1.971 -6.083 1.00 90.31 122 GLY A C 1
ATOM 938 O O . GLY A 1 122 ? 8.596 -1.878 -7.240 1.00 90.31 122 GLY A O 1
ATOM 939 N N . ALA A 1 123 ? 8.956 -0.950 -5.230 1.00 88.12 123 ALA A N 1
ATOM 940 C CA . ALA A 1 123 ? 8.500 0.377 -5.606 1.00 88.12 123 ALA A CA 1
ATOM 941 C C . ALA A 1 123 ? 9.652 1.370 -5.675 1.00 88.12 123 ALA A C 1
ATOM 943 O O . ALA A 1 123 ? 10.645 1.283 -4.953 1.00 88.12 123 ALA A O 1
ATOM 944 N N . GLN A 1 124 ? 9.459 2.393 -6.499 1.00 85.38 124 GLN A N 1
ATOM 945 C CA . GLN A 1 124 ? 10.342 3.547 -6.495 1.00 85.38 124 GLN A CA 1
ATOM 946 C C . GLN A 1 124 ? 10.332 4.225 -5.104 1.00 85.38 124 GLN A C 1
ATOM 948 O O . GLN A 1 124 ? 9.258 4.362 -4.503 1.00 85.38 124 GLN A O 1
ATOM 953 N N . PRO A 1 125 ? 11.479 4.732 -4.602 1.00 84.69 125 PRO A N 1
ATOM 954 C CA . PRO A 1 125 ? 11.585 5.308 -3.258 1.00 84.69 125 PRO A CA 1
ATOM 955 C C . PRO A 1 125 ? 10.558 6.405 -2.951 1.00 84.69 125 PRO A C 1
ATOM 957 O O . PRO A 1 125 ? 10.062 6.497 -1.830 1.00 84.69 125 PRO A O 1
ATOM 960 N N . GLN A 1 126 ? 10.184 7.202 -3.954 1.00 82.50 126 GLN A N 1
ATOM 961 C CA . GLN A 1 126 ? 9.178 8.255 -3.825 1.00 82.50 126 GLN A CA 1
ATOM 962 C C . GLN A 1 126 ? 7.802 7.713 -3.403 1.00 82.50 126 GLN A C 1
ATOM 964 O O . GLN A 1 126 ? 7.185 8.248 -2.482 1.00 82.50 126 GLN A O 1
ATOM 969 N N . TYR A 1 127 ? 7.339 6.615 -4.005 1.00 85.56 127 TYR A N 1
ATOM 970 C CA . TYR A 1 127 ? 6.051 6.008 -3.653 1.00 85.56 127 TYR A CA 1
ATOM 971 C C . TYR A 1 127 ? 6.099 5.296 -2.300 1.00 85.56 127 TYR A C 1
ATOM 973 O O . TYR A 1 127 ? 5.112 5.314 -1.563 1.00 85.56 127 TYR A O 1
ATOM 981 N N . THR A 1 128 ? 7.258 4.751 -1.925 1.00 88.75 128 THR A N 1
ATOM 982 C CA . THR A 1 128 ? 7.498 4.232 -0.573 1.00 88.75 128 THR A CA 1
ATOM 983 C C . THR A 1 128 ? 7.345 5.335 0.474 1.00 88.75 128 THR A C 1
ATOM 985 O O . THR A 1 128 ? 6.643 5.145 1.469 1.00 88.75 128 THR A O 1
ATOM 988 N N . ILE A 1 129 ? 7.924 6.514 0.223 1.00 86.62 129 ILE A N 1
ATOM 989 C CA . ILE A 1 129 ? 7.781 7.694 1.086 1.00 86.62 129 ILE A CA 1
ATOM 990 C C . ILE A 1 129 ? 6.311 8.123 1.163 1.00 86.62 129 ILE A C 1
ATOM 992 O O . ILE A 1 129 ? 5.788 8.294 2.261 1.00 86.62 129 ILE A O 1
ATOM 996 N N . PHE A 1 130 ? 5.607 8.232 0.035 1.00 86.44 130 PHE A N 1
ATOM 997 C CA . PHE A 1 130 ? 4.190 8.615 0.026 1.00 86.44 130 PHE A CA 1
ATOM 998 C C . PHE A 1 130 ? 3.305 7.650 0.817 1.00 86.44 130 PHE A C 1
ATOM 1000 O O . PHE A 1 130 ? 2.470 8.088 1.612 1.00 86.44 130 PHE A O 1
ATOM 1007 N N . CYS A 1 131 ? 3.520 6.343 0.670 1.00 90.06 131 CYS A N 1
ATOM 1008 C CA . CYS A 1 131 ? 2.806 5.347 1.460 1.00 90.06 131 CYS A CA 1
ATOM 1009 C C . CYS A 1 131 ? 3.158 5.445 2.947 1.00 90.06 131 CYS A C 1
ATOM 1011 O O . CYS A 1 131 ? 2.266 5.364 3.788 1.00 90.06 131 CYS A O 1
ATOM 1013 N N . ALA A 1 132 ? 4.432 5.663 3.289 1.00 91.19 132 ALA A N 1
ATOM 1014 C CA . ALA A 1 132 ? 4.861 5.845 4.671 1.00 91.19 132 ALA A CA 1
ATOM 1015 C C . ALA A 1 132 ? 4.225 7.091 5.311 1.00 91.19 132 ALA A C 1
ATOM 1017 O O . ALA A 1 132 ? 3.748 7.005 6.442 1.00 91.19 132 ALA A O 1
ATOM 1018 N N . LEU A 1 133 ? 4.140 8.216 4.587 1.00 89.00 133 LEU A N 1
ATOM 1019 C CA . LEU A 1 133 ? 3.425 9.412 5.046 1.00 89.00 133 LEU A CA 1
ATOM 1020 C C . LEU A 1 133 ? 1.937 9.122 5.258 1.00 89.00 133 LEU A C 1
ATOM 1022 O O . LEU A 1 133 ? 1.401 9.448 6.316 1.00 89.00 133 LEU A O 1
ATOM 1026 N N . ALA A 1 134 ? 1.272 8.487 4.289 1.00 89.12 134 ALA A N 1
ATOM 1027 C CA . ALA A 1 134 ? -0.143 8.142 4.397 1.00 89.12 134 ALA A CA 1
ATOM 1028 C C . ALA A 1 134 ? -0.414 7.225 5.603 1.00 89.12 134 ALA A C 1
ATOM 1030 O O . ALA A 1 134 ? -1.314 7.497 6.399 1.00 89.12 134 ALA A O 1
ATOM 1031 N N . CYS A 1 135 ? 0.406 6.188 5.792 1.00 94.38 135 CYS A N 1
ATOM 1032 C CA . CYS A 1 135 ? 0.350 5.298 6.949 1.00 94.38 135 CYS A CA 1
ATOM 1033 C C . CYS A 1 135 ? 0.630 6.045 8.262 1.00 94.38 135 CYS A C 1
ATOM 1035 O O . CYS A 1 135 ? -0.091 5.850 9.236 1.00 94.38 135 CYS A O 1
ATOM 1037 N N . GLY A 1 136 ? 1.628 6.930 8.303 1.00 93.94 136 GLY A N 1
ATOM 1038 C CA . GLY A 1 136 ? 1.957 7.731 9.483 1.00 93.94 136 GLY A CA 1
ATOM 1039 C C . GLY A 1 136 ? 0.809 8.649 9.903 1.00 93.94 136 GLY A C 1
ATOM 1040 O O . GLY A 1 136 ? 0.379 8.615 11.055 1.00 93.94 136 GLY A O 1
ATOM 1041 N N . LEU A 1 137 ? 0.248 9.409 8.958 1.00 92.56 137 LEU A N 1
ATOM 1042 C CA . LEU A 1 137 ? -0.919 10.264 9.196 1.00 92.56 137 LEU A CA 1
ATOM 1043 C C . LEU A 1 137 ? -2.133 9.444 9.648 1.00 92.56 137 LEU A C 1
ATOM 1045 O O . LEU A 1 137 ? -2.803 9.811 10.616 1.00 92.56 137 LEU A O 1
ATOM 1049 N N . TYR A 1 138 ? -2.383 8.308 8.993 1.00 92.56 138 TYR A N 1
ATOM 1050 C CA . TYR A 1 138 ? -3.458 7.397 9.367 1.00 92.56 138 TYR A CA 1
ATOM 1051 C C . TYR A 1 138 ? -3.269 6.835 10.783 1.00 92.56 138 TYR A C 1
ATOM 1053 O O . TYR A 1 138 ? -4.223 6.803 11.562 1.00 92.56 138 TYR A O 1
ATOM 1061 N N . LEU A 1 139 ? -2.045 6.441 11.152 1.00 95.06 139 LEU A N 1
ATOM 1062 C CA . LEU A 1 139 ? -1.722 5.943 12.488 1.00 95.06 139 LEU A CA 1
ATOM 1063 C C . LEU A 1 139 ? -1.976 7.009 13.548 1.00 95.06 139 LEU A C 1
ATOM 1065 O O . LEU A 1 139 ? -2.655 6.733 14.532 1.00 95.06 139 LEU A O 1
ATOM 1069 N N . LEU A 1 140 ? -1.469 8.226 13.343 1.00 94.19 140 LEU A N 1
ATOM 1070 C CA . LEU A 1 140 ? -1.660 9.338 14.275 1.00 94.19 140 LEU A CA 1
ATOM 1071 C C . LEU A 1 140 ? -3.146 9.638 14.481 1.00 94.19 140 LEU A C 1
ATOM 1073 O O . LEU A 1 140 ? -3.609 9.732 15.621 1.00 94.19 140 LEU A O 1
ATOM 1077 N N . TRP A 1 141 ? -3.907 9.712 13.387 1.00 92.88 141 TRP A N 1
ATOM 1078 C CA . TRP A 1 141 ? -5.355 9.875 13.441 1.00 92.88 141 TRP A CA 1
ATOM 1079 C C . TRP A 1 141 ? -6.024 8.725 14.208 1.00 92.88 141 TRP A C 1
ATOM 1081 O O . TRP A 1 141 ? -6.793 8.967 15.141 1.00 92.88 141 TRP A O 1
ATOM 1091 N N . ARG A 1 142 ? -5.691 7.467 13.897 1.00 92.38 142 ARG A N 1
ATOM 1092 C CA . ARG A 1 142 ? -6.306 6.297 14.538 1.00 92.38 142 ARG A CA 1
ATOM 1093 C C . ARG A 1 142 ? -5.992 6.218 16.028 1.00 92.38 142 ARG A C 1
ATOM 1095 O O . ARG A 1 142 ? -6.883 5.948 16.831 1.00 92.38 142 ARG A O 1
ATOM 1102 N N . LEU A 1 143 ? -4.748 6.478 16.413 1.00 92.81 143 LEU A N 1
ATOM 1103 C CA . LEU A 1 143 ? -4.328 6.507 17.810 1.00 92.81 143 LEU A CA 1
ATOM 1104 C C . LEU A 1 143 ? -5.031 7.617 18.586 1.00 92.81 143 LEU A C 1
ATOM 1106 O O . LEU A 1 143 ? -5.448 7.391 19.723 1.00 92.81 143 LEU A O 1
ATOM 1110 N N . ARG A 1 144 ? -5.235 8.783 17.960 1.00 92.31 144 ARG A N 1
ATOM 1111 C CA . ARG A 1 144 ? -6.033 9.860 18.547 1.00 92.31 144 ARG A CA 1
ATOM 1112 C C . ARG A 1 144 ? -7.475 9.414 18.787 1.00 92.31 144 ARG A C 1
ATOM 1114 O O . ARG A 1 144 ? -7.989 9.649 19.876 1.00 92.31 144 ARG A O 1
ATOM 1121 N N . MET A 1 145 ? -8.103 8.723 17.837 1.00 89.38 145 MET A N 1
ATOM 1122 C CA . MET A 1 145 ? -9.464 8.195 18.013 1.00 89.38 145 MET A CA 1
ATOM 1123 C C . MET A 1 145 ? -9.552 7.139 19.126 1.00 89.38 145 MET A C 1
ATOM 1125 O O . MET A 1 145 ? -10.470 7.168 19.946 1.00 89.38 145 MET A O 1
ATOM 1129 N N . ILE A 1 146 ? -8.565 6.246 19.218 1.00 90.25 146 ILE A N 1
ATOM 1130 C CA . ILE A 1 146 ? -8.463 5.258 20.304 1.00 90.25 146 ILE A CA 1
ATOM 1131 C C . ILE A 1 146 ? -8.319 5.957 21.667 1.00 90.25 146 ILE A C 1
ATOM 1133 O O . ILE A 1 146 ? -8.931 5.552 22.653 1.00 90.25 146 ILE A O 1
ATOM 1137 N N . GLN A 1 147 ? -7.546 7.040 21.738 1.00 89.31 147 GLN A N 1
ATOM 1138 C CA . GLN A 1 147 ? -7.400 7.818 22.966 1.00 89.31 147 GLN A CA 1
ATOM 1139 C C . GLN A 1 147 ? -8.703 8.534 23.355 1.00 89.31 147 GLN A C 1
ATOM 1141 O O . GLN A 1 147 ? -9.085 8.515 24.523 1.00 89.31 147 GLN A O 1
ATOM 1146 N N . LEU A 1 148 ? -9.405 9.131 22.385 1.00 89.75 148 LEU A N 1
ATOM 1147 C CA . LEU A 1 148 ? -10.686 9.816 22.605 1.00 89.75 148 LEU A CA 1
ATOM 1148 C C . LEU A 1 148 ? -11.802 8.867 23.066 1.00 89.75 148 LEU A C 1
ATOM 1150 O O . LEU A 1 148 ? -12.700 9.289 23.785 1.00 89.75 148 LEU A O 1
ATOM 1154 N N . THR A 1 149 ? -11.724 7.585 22.709 1.00 87.75 149 THR A N 1
ATOM 1155 C CA . THR A 1 149 ? -12.664 6.536 23.149 1.00 87.75 149 THR A CA 1
ATOM 1156 C C . THR A 1 149 ? -12.313 5.939 24.521 1.00 87.75 149 THR A C 1
ATOM 1158 O O . THR A 1 149 ? -12.895 4.940 24.937 1.00 87.75 149 THR A O 1
ATOM 1161 N N . GLY A 1 150 ? -11.384 6.560 25.259 1.00 87.69 150 GLY A N 1
ATOM 1162 C CA . GLY A 1 150 ? -11.072 6.220 26.651 1.00 87.69 150 GLY A CA 1
ATOM 1163 C C . GLY A 1 150 ? -9.917 5.232 26.832 1.00 87.69 150 GLY A C 1
ATOM 1164 O O . GLY A 1 150 ? -9.687 4.747 27.943 1.00 87.69 150 GLY A O 1
ATOM 1165 N N . ALA A 1 151 ? -9.159 4.913 25.778 1.00 89.38 151 ALA A N 1
ATOM 1166 C CA . ALA A 1 151 ? -7.987 4.060 25.931 1.00 89.38 151 ALA A CA 1
ATOM 1167 C C . ALA A 1 151 ? -6.887 4.741 26.762 1.00 89.38 151 ALA A C 1
ATOM 1169 O O . ALA A 1 151 ? -6.575 5.921 26.605 1.00 89.38 151 ALA A O 1
ATOM 1170 N N . ARG A 1 152 ? -6.230 3.954 27.622 1.00 91.19 152 ARG A N 1
ATOM 1171 C CA . ARG A 1 152 ? -5.090 4.414 28.430 1.00 91.19 152 ARG A CA 1
ATOM 1172 C C . ARG A 1 152 ? -3.904 4.793 27.534 1.00 91.19 152 ARG A C 1
ATOM 1174 O O . ARG A 1 152 ? -3.625 4.095 26.559 1.00 91.19 152 ARG A O 1
ATOM 1181 N N . ALA A 1 153 ? -3.123 5.795 27.946 1.00 92.06 153 ALA A N 1
ATOM 1182 C CA . ALA A 1 153 ? -1.907 6.228 27.243 1.00 92.06 153 ALA A CA 1
ATOM 1183 C C . ALA A 1 153 ? -0.920 5.073 26.972 1.00 92.06 153 ALA A C 1
ATOM 1185 O O . ALA A 1 153 ? -0.339 4.998 25.894 1.00 92.06 153 ALA A O 1
ATOM 1186 N N . ARG A 1 154 ? -0.812 4.105 27.897 1.00 93.44 154 ARG A N 1
ATOM 1187 C CA . ARG A 1 154 ? 0.008 2.890 27.719 1.00 93.44 154 ARG A CA 1
ATOM 1188 C C . ARG A 1 154 ? -0.376 2.060 26.487 1.00 93.44 154 ARG A C 1
ATOM 1190 O O . ARG A 1 154 ? 0.486 1.449 25.873 1.00 93.44 154 ARG A O 1
ATOM 1197 N N . THR A 1 155 ? -1.660 2.026 26.126 1.00 92.12 155 THR A N 1
ATOM 1198 C CA . THR A 1 155 ? -2.150 1.279 24.958 1.00 92.12 155 THR A CA 1
ATOM 1199 C C . THR A 1 155 ? -1.728 1.978 23.671 1.00 92.12 155 THR A C 1
ATOM 1201 O O . THR A 1 155 ? -1.279 1.323 22.737 1.00 92.12 155 THR A O 1
ATOM 1204 N N . VAL A 1 156 ? -1.837 3.309 23.644 1.00 93.81 156 VAL A N 1
ATOM 1205 C CA . VAL A 1 156 ? -1.402 4.141 22.515 1.00 93.81 156 VAL A CA 1
ATOM 1206 C C . VAL A 1 156 ? 0.110 4.027 22.319 1.00 93.81 156 VAL A C 1
ATOM 1208 O O . VAL A 1 156 ? 0.559 3.746 21.212 1.00 93.81 156 VAL A O 1
ATOM 1211 N N . ALA A 1 157 ? 0.884 4.147 23.402 1.00 95.12 157 ALA A N 1
ATOM 1212 C CA . ALA A 1 157 ? 2.333 3.962 23.374 1.00 95.12 157 ALA A CA 1
ATOM 1213 C C . ALA A 1 157 ? 2.724 2.550 22.905 1.00 95.12 157 ALA A C 1
ATOM 1215 O O . ALA A 1 157 ? 3.603 2.408 22.061 1.00 95.12 157 ALA A O 1
ATOM 1216 N N . GLY A 1 158 ? 2.032 1.509 23.384 1.00 96.44 158 GLY A N 1
ATOM 1217 C CA . GLY A 1 158 ? 2.267 0.132 22.947 1.00 96.44 158 GLY A CA 1
ATOM 1218 C C . GLY A 1 158 ? 2.031 -0.076 21.448 1.00 96.44 158 GLY A C 1
ATOM 1219 O O . GLY A 1 158 ? 2.831 -0.741 20.798 1.00 96.44 158 GLY A O 1
ATOM 1220 N N . LEU A 1 159 ? 0.982 0.529 20.878 1.00 95.81 159 LEU A N 1
ATOM 1221 C CA . LEU A 1 159 ? 0.732 0.481 19.433 1.00 95.81 159 LEU A CA 1
ATOM 1222 C C . LEU A 1 159 ? 1.799 1.248 18.641 1.00 95.81 159 LEU A C 1
ATOM 1224 O O . LEU A 1 159 ? 2.278 0.729 17.637 1.00 95.81 159 LEU A O 1
ATOM 1228 N N . LEU A 1 160 ? 2.211 2.436 19.099 1.00 96.44 160 LEU A N 1
ATOM 1229 C CA . LEU A 1 160 ? 3.300 3.196 18.469 1.00 96.44 160 LEU A CA 1
ATOM 1230 C C . LEU A 1 160 ? 4.593 2.382 18.408 1.00 96.44 160 LEU A C 1
ATOM 1232 O O . LEU A 1 160 ? 5.189 2.260 17.342 1.00 96.44 160 LEU A O 1
ATOM 1236 N N . VAL A 1 161 ? 4.989 1.782 19.534 1.00 97.62 161 VAL A N 1
ATOM 1237 C CA . VAL A 1 161 ? 6.174 0.918 19.601 1.00 97.62 161 VAL A CA 1
ATOM 1238 C C . VAL A 1 161 ? 6.009 -0.291 18.683 1.00 97.62 161 VAL A C 1
ATOM 1240 O O . VAL A 1 161 ? 6.929 -0.617 17.942 1.00 97.62 161 VAL A O 1
ATOM 1243 N N . ALA A 1 162 ? 4.838 -0.929 18.663 1.00 97.69 162 ALA A N 1
ATOM 1244 C CA . ALA A 1 162 ? 4.592 -2.085 17.806 1.00 97.69 162 ALA A CA 1
ATOM 1245 C C . ALA A 1 162 ? 4.723 -1.756 16.307 1.00 97.69 162 ALA A C 1
ATOM 1247 O O . ALA A 1 162 ? 5.358 -2.513 15.573 1.00 97.69 162 ALA A O 1
ATOM 1248 N N . PHE A 1 163 ? 4.179 -0.624 15.849 1.00 97.94 163 PHE A N 1
ATOM 1249 C CA . PHE A 1 163 ? 4.343 -0.187 14.458 1.00 97.94 163 PHE A CA 1
ATOM 1250 C C . PHE A 1 163 ? 5.774 0.257 14.146 1.00 97.94 163 PHE A C 1
ATOM 1252 O O . PHE A 1 163 ? 6.259 -0.032 13.054 1.00 97.94 163 PHE A O 1
ATOM 1259 N N . ALA A 1 164 ? 6.476 0.886 15.093 1.00 97.81 164 ALA A N 1
ATOM 1260 C CA . ALA A 1 164 ? 7.891 1.218 14.932 1.00 97.81 164 ALA A CA 1
ATOM 1261 C C . ALA A 1 164 ? 8.754 -0.047 14.778 1.00 97.81 164 ALA A C 1
ATOM 1263 O O . ALA A 1 164 ? 9.587 -0.119 13.877 1.00 97.81 164 ALA A O 1
ATOM 1264 N N . LEU A 1 165 ? 8.508 -1.080 15.591 1.00 98.25 165 LEU A N 1
ATOM 1265 C CA . LEU A 1 165 ? 9.179 -2.377 15.474 1.00 98.25 165 LEU A CA 1
ATOM 1266 C C . LEU A 1 165 ? 8.839 -3.084 14.155 1.00 98.25 165 LEU A C 1
ATOM 1268 O O . LEU A 1 165 ? 9.722 -3.673 13.537 1.00 98.25 165 LEU A O 1
ATOM 1272 N N . ALA A 1 166 ? 7.589 -3.002 13.693 1.00 98.12 166 ALA A N 1
ATOM 1273 C CA . ALA A 1 166 ? 7.186 -3.557 12.402 1.00 98.12 166 ALA A CA 1
ATOM 1274 C C . ALA A 1 166 ? 7.875 -2.841 11.224 1.00 98.12 166 ALA A C 1
ATOM 1276 O O . ALA A 1 166 ? 8.341 -3.499 10.295 1.00 98.12 166 ALA A O 1
ATOM 1277 N N . ALA A 1 167 ? 7.996 -1.511 11.278 1.00 97.00 167 ALA A N 1
ATOM 1278 C CA . ALA A 1 167 ? 8.733 -0.731 10.284 1.00 97.00 167 ALA A CA 1
ATOM 1279 C C . ALA A 1 167 ? 10.240 -1.041 10.313 1.00 97.00 167 ALA A C 1
ATOM 1281 O O . ALA A 1 167 ? 10.855 -1.201 9.261 1.00 97.00 167 ALA A O 1
ATOM 1282 N N . MET A 1 168 ? 10.826 -1.203 11.504 1.00 97.81 168 MET A N 1
ATOM 1283 C CA . MET A 1 168 ? 12.219 -1.632 11.665 1.00 97.81 168 MET A CA 1
ATOM 1284 C C . MET A 1 168 ? 12.444 -3.027 11.069 1.00 97.81 168 MET A C 1
ATOM 1286 O O . MET A 1 168 ? 13.409 -3.232 10.338 1.00 97.81 168 MET A O 1
ATOM 1290 N N . LEU A 1 169 ? 11.534 -3.974 11.322 1.00 98.19 169 LEU A N 1
ATOM 1291 C CA . LEU A 1 169 ? 11.579 -5.307 10.723 1.00 98.19 169 LEU A CA 1
ATOM 1292 C C . LEU A 1 169 ? 11.509 -5.243 9.193 1.00 98.19 169 LEU A C 1
ATOM 1294 O O . LEU A 1 169 ? 12.297 -5.906 8.525 1.00 98.19 169 LEU A O 1
ATOM 1298 N N . ALA A 1 170 ? 10.624 -4.413 8.639 1.00 97.50 170 ALA A N 1
ATOM 1299 C CA . ALA A 1 170 ? 10.548 -4.198 7.197 1.00 97.50 170 ALA A CA 1
ATOM 1300 C C . ALA A 1 170 ? 11.866 -3.651 6.624 1.00 97.50 170 ALA A C 1
ATOM 1302 O O . ALA A 1 170 ? 12.346 -4.149 5.607 1.00 97.50 170 ALA A O 1
ATOM 1303 N N . GLY A 1 171 ? 12.481 -2.679 7.307 1.00 95.69 171 GLY A N 1
ATOM 1304 C CA . GLY A 1 171 ? 13.786 -2.127 6.941 1.00 95.69 171 GLY A CA 1
ATOM 1305 C C . GLY A 1 171 ? 14.908 -3.164 6.987 1.00 95.69 171 GLY A C 1
ATOM 1306 O O . GLY A 1 171 ? 15.730 -3.195 6.080 1.00 95.69 171 GLY A O 1
ATOM 1307 N N . MET A 1 172 ? 14.910 -4.059 7.981 1.00 96.88 172 MET A N 1
ATOM 1308 C CA . MET A 1 172 ? 15.875 -5.165 8.058 1.00 96.88 172 MET A CA 1
ATOM 1309 C C . MET A 1 172 ? 15.698 -6.167 6.911 1.00 96.88 172 MET A C 1
ATOM 1311 O O . MET A 1 172 ? 16.685 -6.585 6.315 1.00 96.88 172 MET A O 1
ATOM 1315 N N . ILE A 1 173 ? 14.455 -6.521 6.563 1.00 96.44 173 ILE A N 1
ATOM 1316 C CA . ILE A 1 173 ? 14.165 -7.412 5.425 1.00 96.44 173 ILE A CA 1
ATOM 1317 C C . ILE A 1 173 ? 14.616 -6.766 4.108 1.00 96.44 173 ILE A C 1
ATOM 1319 O O . ILE A 1 173 ? 15.183 -7.436 3.249 1.00 96.44 173 ILE A O 1
ATOM 1323 N N . ALA A 1 174 ? 14.396 -5.458 3.959 1.00 95.31 174 ALA A N 1
ATOM 1324 C CA . ALA A 1 174 ? 14.757 -4.710 2.761 1.00 95.31 174 ALA A CA 1
ATOM 1325 C C . ALA A 1 174 ? 16.198 -4.159 2.767 1.00 95.31 174 ALA A C 1
ATOM 1327 O O . ALA A 1 174 ? 16.600 -3.493 1.812 1.00 95.31 174 ALA A O 1
ATOM 1328 N N . ALA A 1 175 ? 16.994 -4.437 3.806 1.00 93.81 175 ALA A N 1
ATOM 1329 C CA . ALA A 1 175 ? 18.317 -3.839 4.001 1.00 93.81 175 ALA A CA 1
ATOM 1330 C C . ALA A 1 175 ? 19.277 -4.139 2.842 1.00 93.81 175 ALA A C 1
ATOM 1332 O O . ALA A 1 175 ? 20.043 -3.268 2.436 1.00 93.81 175 ALA A O 1
ATOM 1333 N N . ALA A 1 176 ? 19.183 -5.343 2.269 1.00 92.56 176 ALA A N 1
ATOM 1334 C CA . ALA A 1 176 ? 19.994 -5.764 1.129 1.00 92.56 176 ALA A CA 1
ATOM 1335 C C . ALA A 1 176 ? 19.788 -4.888 -0.124 1.00 92.56 176 ALA A C 1
ATOM 1337 O O . ALA A 1 176 ? 20.704 -4.784 -0.933 1.00 92.56 176 ALA A O 1
ATOM 1338 N N . GLN A 1 177 ? 18.626 -4.236 -0.264 1.00 91.81 177 GLN A N 1
ATOM 1339 C CA . GLN A 1 177 ? 18.347 -3.264 -1.329 1.00 91.81 177 GLN A CA 1
ATOM 1340 C C . GLN A 1 177 ? 18.579 -1.818 -0.869 1.00 91.81 177 GLN A C 1
ATOM 1342 O O . GLN A 1 177 ? 19.077 -0.991 -1.631 1.00 91.81 177 GLN A O 1
ATOM 1347 N N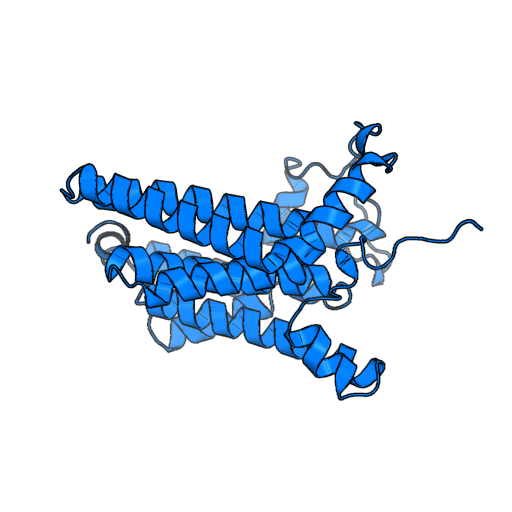 . LEU A 1 178 ? 18.209 -1.495 0.376 1.00 90.12 178 LEU A N 1
ATOM 1348 C CA . LEU A 1 178 ? 18.284 -0.133 0.908 1.00 90.12 178 LEU A CA 1
ATOM 1349 C C . LEU A 1 178 ? 19.723 0.359 1.088 1.00 90.12 178 LEU A C 1
ATOM 1351 O O . LEU A 1 178 ? 19.998 1.514 0.779 1.00 90.12 178 LEU A O 1
ATOM 1355 N N . LEU A 1 179 ? 20.638 -0.487 1.574 1.00 92.31 179 LEU A N 1
ATOM 1356 C CA . LEU A 1 179 ? 22.017 -0.065 1.840 1.00 92.31 179 LEU A CA 1
ATOM 1357 C C . LEU A 1 179 ? 22.759 0.343 0.552 1.00 92.31 179 LEU A C 1
ATOM 1359 O O . LEU A 1 179 ? 23.270 1.464 0.519 1.00 92.31 179 LEU A O 1
ATOM 1363 N N . PRO A 1 180 ? 22.755 -0.464 -0.532 1.00 90.69 180 PRO A N 1
ATOM 1364 C CA . PRO A 1 180 ? 23.377 -0.053 -1.792 1.00 90.69 180 PRO A CA 1
ATOM 1365 C C . PRO A 1 180 ? 22.701 1.173 -2.415 1.00 90.69 180 PRO A C 1
ATOM 1367 O O . PRO A 1 180 ? 23.376 2.025 -2.987 1.00 90.69 180 PRO A O 1
ATOM 1370 N N . LEU A 1 181 ? 21.375 1.298 -2.281 1.00 89.06 181 LEU A N 1
ATOM 1371 C CA . LEU A 1 181 ? 20.650 2.480 -2.748 1.00 89.06 181 LEU A CA 1
ATOM 1372 C C . LEU A 1 181 ? 21.132 3.752 -2.037 1.00 89.06 181 LEU A C 1
ATOM 1374 O O . LEU A 1 181 ? 21.341 4.772 -2.689 1.00 89.06 181 LEU A O 1
ATOM 1378 N N . MET A 1 182 ? 21.305 3.707 -0.713 1.00 88.25 182 MET A N 1
ATOM 1379 C CA . MET A 1 182 ? 21.777 4.859 0.064 1.00 88.25 182 MET A CA 1
ATOM 1380 C C . MET A 1 182 ? 23.195 5.277 -0.331 1.00 88.25 182 MET A C 1
ATOM 1382 O O . MET A 1 182 ? 23.464 6.473 -0.441 1.00 88.25 182 MET A O 1
ATOM 1386 N N . GLU A 1 183 ? 24.075 4.309 -0.588 1.00 89.94 183 GLU A N 1
ATOM 1387 C CA . GLU A 1 183 ? 25.414 4.563 -1.126 1.00 89.94 183 GLU A CA 1
ATOM 1388 C C . GLU A 1 183 ? 25.329 5.234 -2.504 1.00 89.94 183 GLU A C 1
ATOM 1390 O O . GLU A 1 183 ? 25.904 6.302 -2.712 1.00 89.94 183 GLU A O 1
ATOM 1395 N N . LEU A 1 184 ? 24.525 4.675 -3.418 1.00 87.94 184 LEU A N 1
ATOM 1396 C CA . LEU A 1 184 ? 24.355 5.208 -4.769 1.00 87.94 184 LEU A CA 1
ATOM 1397 C C . LEU A 1 184 ? 23.822 6.643 -4.767 1.00 87.94 184 LEU A C 1
ATOM 1399 O O . LEU A 1 184 ? 24.344 7.478 -5.502 1.00 87.94 184 LEU A O 1
ATOM 1403 N N . VAL A 1 185 ? 22.819 6.952 -3.938 1.00 84.62 185 VAL A N 1
ATOM 1404 C CA . VAL A 1 185 ? 22.240 8.304 -3.833 1.00 84.62 185 VAL A CA 1
ATOM 1405 C C . VAL A 1 185 ? 23.311 9.344 -3.493 1.00 84.62 185 VAL A C 1
ATOM 1407 O O . VAL A 1 185 ? 23.307 10.419 -4.096 1.00 84.62 185 VAL A O 1
ATOM 1410 N N . GLY A 1 186 ? 24.264 9.012 -2.613 1.00 82.81 186 GLY A N 1
ATOM 1411 C CA . GLY A 1 186 ? 25.390 9.883 -2.249 1.00 82.81 186 GLY A CA 1
ATOM 1412 C C . GLY A 1 186 ? 26.332 10.222 -3.411 1.00 82.81 186 GLY A C 1
ATOM 1413 O O . GLY A 1 186 ? 27.047 11.220 -3.353 1.00 82.81 186 GLY A O 1
ATOM 1414 N N . HIS A 1 187 ? 26.293 9.439 -4.489 1.00 83.12 187 HIS A N 1
ATOM 1415 C CA . HIS A 1 187 ? 27.081 9.643 -5.703 1.00 83.12 187 HIS A CA 1
ATOM 1416 C C . HIS A 1 187 ? 26.277 10.267 -6.860 1.00 83.12 187 HIS A C 1
ATOM 1418 O O . HIS A 1 187 ? 26.811 10.413 -7.960 1.00 83.12 187 HIS A O 1
ATOM 1424 N N . THR A 1 188 ? 25.008 10.645 -6.649 1.00 77.75 188 THR A N 1
ATOM 1425 C CA . THR A 1 188 ? 24.165 11.256 -7.695 1.00 77.75 188 THR A CA 1
ATOM 1426 C C . THR A 1 188 ? 24.170 12.786 -7.655 1.00 77.75 188 THR A C 1
ATOM 1428 O O . THR A 1 188 ? 24.127 13.405 -6.595 1.00 77.75 188 THR A O 1
ATOM 1431 N N . SER A 1 189 ? 24.117 13.418 -8.832 1.00 65.88 189 SER A N 1
ATOM 1432 C CA . SER A 1 189 ? 23.959 14.874 -8.984 1.00 65.88 189 SER A CA 1
ATOM 1433 C C . SER A 1 189 ? 22.575 15.398 -8.571 1.00 65.88 189 SER A C 1
ATOM 1435 O O . SER A 1 189 ? 22.416 16.599 -8.368 1.00 65.88 189 SER A O 1
ATOM 1437 N N . ARG A 1 190 ? 21.580 14.517 -8.372 1.00 62.72 190 ARG A N 1
ATOM 1438 C CA . ARG A 1 190 ? 20.215 14.876 -7.932 1.00 62.72 190 ARG A CA 1
ATOM 1439 C C . ARG A 1 190 ? 20.163 15.572 -6.571 1.00 62.72 190 ARG A C 1
ATOM 1441 O O . ARG A 1 190 ? 19.203 16.282 -6.310 1.00 62.72 190 ARG A O 1
ATOM 1448 N N . ALA A 1 191 ? 21.170 15.397 -5.715 1.00 54.06 191 ALA A N 1
ATOM 1449 C CA . ALA A 1 191 ? 21.257 16.135 -4.455 1.00 54.06 191 ALA A CA 1
ATOM 1450 C C . ALA A 1 191 ? 21.568 17.637 -4.651 1.00 54.06 191 ALA A C 1
ATOM 1452 O O . ALA A 1 191 ? 21.333 18.425 -3.738 1.00 54.06 191 ALA A O 1
ATOM 1453 N N . ALA A 1 192 ? 22.090 18.032 -5.821 1.00 55.75 192 ALA A N 1
ATOM 1454 C CA . ALA A 1 192 ? 22.533 19.396 -6.115 1.00 55.75 192 ALA A CA 1
ATOM 1455 C C . ALA A 1 192 ? 21.513 20.236 -6.915 1.00 55.75 192 ALA A C 1
ATOM 1457 O O . ALA A 1 192 ? 21.606 21.462 -6.912 1.00 55.75 192 ALA A O 1
ATOM 1458 N N . GLU A 1 193 ? 20.527 19.618 -7.575 1.00 56.69 193 GLU A N 1
ATOM 1459 C CA . GLU A 1 193 ? 19.489 20.331 -8.335 1.00 56.69 193 GLU A CA 1
ATOM 1460 C C . GLU A 1 193 ? 18.273 20.650 -7.449 1.00 56.69 193 GLU A C 1
ATOM 1462 O O . GLU A 1 193 ? 17.472 19.783 -7.109 1.00 56.69 193 GLU A O 1
ATOM 1467 N N . GLN A 1 194 ? 18.139 21.923 -7.061 1.00 53.59 194 GLN A N 1
ATOM 1468 C CA . GLN A 1 194 ? 17.064 22.434 -6.193 1.00 53.59 194 GLN A CA 1
ATOM 1469 C C . GLN A 1 194 ? 15.893 23.090 -6.944 1.00 53.59 194 GLN A C 1
ATOM 1471 O O . GLN A 1 194 ? 14.916 23.495 -6.313 1.00 53.59 194 GLN A O 1
ATOM 1476 N N . ALA A 1 195 ? 15.958 23.213 -8.271 1.00 57.78 195 ALA A N 1
ATOM 1477 C CA . ALA A 1 195 ? 14.913 23.876 -9.045 1.00 57.78 195 ALA A CA 1
ATOM 1478 C C . ALA A 1 195 ? 13.823 22.881 -9.460 1.00 57.78 195 ALA A C 1
ATOM 1480 O O . ALA A 1 195 ? 14.086 21.908 -10.163 1.00 57.78 195 ALA A O 1
ATOM 1481 N N . TRP A 1 196 ? 12.582 23.139 -9.045 1.00 53.81 196 TRP A N 1
ATOM 1482 C CA . TRP A 1 196 ? 11.429 22.463 -9.631 1.00 53.81 196 TRP A CA 1
ATOM 1483 C C . TRP A 1 196 ? 11.306 22.890 -11.097 1.00 53.81 196 TRP A C 1
ATOM 1485 O O . TRP A 1 196 ? 11.380 24.093 -11.370 1.00 53.81 196 TRP A O 1
ATOM 1495 N N . PRO A 1 197 ? 11.090 21.955 -12.037 1.00 55.47 197 PRO A N 1
ATOM 1496 C CA . PRO A 1 197 ? 10.731 22.329 -13.392 1.00 55.47 197 PRO A CA 1
ATOM 1497 C C . PRO A 1 197 ? 9.461 23.202 -13.362 1.00 55.47 197 PRO A C 1
ATOM 1499 O O . PRO A 1 197 ? 8.538 22.910 -12.587 1.00 55.47 197 PRO A O 1
ATOM 1502 N N . PRO A 1 198 ? 9.392 24.280 -14.161 1.00 52.28 198 PRO A N 1
ATOM 1503 C CA . PRO A 1 198 ? 8.192 25.105 -14.272 1.00 52.28 198 PRO A CA 1
ATOM 1504 C C . PRO A 1 198 ? 6.949 24.241 -14.550 1.00 52.28 198 PRO A C 1
ATOM 1506 O O . PRO A 1 198 ? 7.005 23.303 -15.336 1.00 52.28 198 PRO A O 1
ATOM 1509 N N . GLY A 1 199 ? 5.826 24.529 -13.884 1.00 51.22 199 GLY A N 1
ATOM 1510 C CA . GLY A 1 199 ? 4.541 23.854 -14.132 1.00 51.22 199 GLY A CA 1
ATOM 1511 C C . GLY A 1 199 ? 4.246 22.606 -13.283 1.00 51.22 199 GLY A C 1
ATOM 1512 O O . GLY A 1 199 ? 3.072 22.308 -13.062 1.00 51.22 199 GLY A O 1
ATOM 1513 N N . ILE A 1 200 ? 5.245 21.926 -12.701 1.00 54.09 200 ILE A N 1
ATOM 1514 C CA . ILE A 1 200 ? 5.037 20.749 -11.818 1.00 54.09 200 ILE A CA 1
ATOM 1515 C C . ILE A 1 200 ? 4.712 21.182 -10.378 1.00 54.09 200 ILE A C 1
ATOM 1517 O O . ILE A 1 200 ? 5.208 20.633 -9.397 1.00 54.09 200 ILE A O 1
ATOM 1521 N N . ASN A 1 201 ? 3.898 22.223 -10.219 1.00 57.03 201 ASN A N 1
ATOM 1522 C CA . ASN A 1 201 ? 3.417 22.617 -8.907 1.00 57.03 201 ASN A CA 1
ATOM 1523 C C . ASN A 1 201 ? 2.002 22.043 -8.701 1.00 57.03 201 ASN A C 1
ATOM 1525 O O . ASN A 1 201 ? 1.051 22.520 -9.326 1.00 57.03 201 ASN A O 1
ATOM 1529 N N . PRO A 1 202 ? 1.816 21.029 -7.831 1.00 52.31 202 PRO A N 1
ATOM 1530 C CA . PRO A 1 202 ? 0.496 20.466 -7.555 1.00 52.31 202 PRO A CA 1
ATOM 1531 C C . PRO A 1 202 ? -0.444 21.476 -6.876 1.00 52.31 202 PRO A C 1
ATOM 1533 O O . PRO A 1 202 ? -1.650 21.249 -6.842 1.00 52.31 202 PRO A O 1
ATOM 1536 N N . ALA A 1 203 ? 0.073 22.611 -6.385 1.00 52.75 203 ALA A N 1
ATOM 1537 C CA . ALA A 1 203 ? -0.726 23.729 -5.888 1.00 52.75 203 ALA A CA 1
ATOM 1538 C C . ALA A 1 203 ? -1.266 24.648 -7.002 1.00 52.75 203 ALA A C 1
ATOM 1540 O O . ALA A 1 203 ? -1.962 25.616 -6.699 1.00 52.75 203 ALA A O 1
ATOM 1541 N N . VAL A 1 204 ? -0.977 24.373 -8.282 1.00 64.44 204 VAL A N 1
ATOM 1542 C CA . VAL A 1 204 ? -1.602 25.086 -9.403 1.00 64.44 204 VAL A CA 1
ATOM 1543 C C . VAL A 1 204 ? -3.060 24.627 -9.509 1.00 64.44 204 VAL A C 1
ATOM 1545 O O . VAL A 1 204 ? -3.304 23.445 -9.762 1.00 64.44 204 VAL A O 1
ATOM 1548 N N . PRO A 1 205 ? -4.051 25.529 -9.363 1.00 65.81 205 PRO A N 1
ATOM 1549 C CA . PRO A 1 205 ? -5.469 25.158 -9.357 1.00 65.81 205 PRO A CA 1
ATOM 1550 C C . PRO A 1 205 ? -5.920 24.356 -10.588 1.00 65.81 205 PRO A C 1
ATOM 1552 O O . PRO A 1 205 ? -6.804 23.511 -10.477 1.00 65.81 205 PRO A O 1
ATOM 1555 N N . GLY A 1 206 ? -5.285 24.564 -11.748 1.00 67.38 206 GLY A N 1
ATOM 1556 C CA . GLY A 1 206 ? -5.557 23.800 -12.969 1.00 67.38 206 GLY A CA 1
ATOM 1557 C C . GLY A 1 206 ? -5.288 22.295 -12.837 1.00 67.38 206 GLY A C 1
ATOM 1558 O O . GLY A 1 206 ? -6.054 21.493 -13.363 1.00 67.38 206 GLY A O 1
ATOM 1559 N N . ASN A 1 207 ? -4.278 21.891 -12.060 1.00 66.81 207 ASN A N 1
ATOM 1560 C CA . ASN A 1 207 ? -3.973 20.475 -11.829 1.00 66.81 207 ASN A CA 1
ATOM 1561 C C . ASN A 1 207 ? -5.063 19.791 -10.990 1.00 66.81 207 ASN A C 1
ATOM 1563 O O . ASN A 1 207 ? -5.369 18.623 -11.217 1.00 66.81 207 ASN A O 1
ATOM 1567 N N 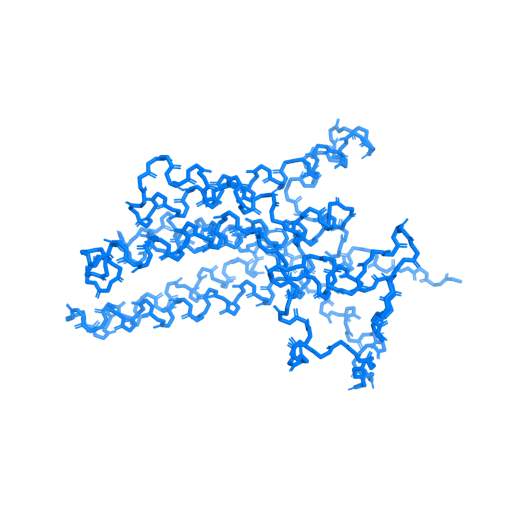. LEU A 1 208 ? -5.735 20.522 -10.092 1.00 70.50 208 LEU A N 1
ATOM 1568 C CA . LEU A 1 208 ? -6.876 19.997 -9.334 1.00 70.50 208 LEU A CA 1
ATOM 1569 C C . LEU A 1 208 ? -8.089 19.714 -10.228 1.00 70.50 208 LEU A C 1
ATOM 1571 O O . LEU A 1 208 ? -8.860 18.803 -9.936 1.00 70.50 208 LEU A O 1
ATOM 1575 N N . LEU A 1 209 ? -8.254 20.436 -11.341 1.00 73.31 209 LEU A N 1
ATOM 1576 C CA . LEU A 1 209 ? -9.346 20.182 -12.288 1.00 73.31 209 LEU A CA 1
ATOM 1577 C C . LEU A 1 209 ? -9.207 18.816 -12.974 1.00 73.31 209 LEU A C 1
ATOM 1579 O O . LEU A 1 209 ? -10.219 18.217 -13.350 1.00 73.31 209 LEU A O 1
ATOM 1583 N N . THR A 1 210 ? -7.990 18.263 -13.039 1.00 71.69 210 THR A N 1
ATOM 1584 C CA . THR A 1 210 ? -7.756 16.910 -13.566 1.00 71.69 210 THR A CA 1
ATOM 1585 C C . THR A 1 210 ? -8.387 15.806 -12.712 1.00 71.69 210 THR A C 1
ATOM 1587 O O . THR A 1 210 ? -8.634 14.717 -13.226 1.00 71.69 210 THR A O 1
ATOM 1590 N N . LEU A 1 211 ? -8.742 16.080 -11.445 1.00 67.88 211 LEU A N 1
ATOM 1591 C CA . LEU A 1 211 ? -9.525 15.157 -10.608 1.00 67.88 211 LEU A CA 1
ATOM 1592 C C . LEU A 1 211 ? -10.884 14.823 -11.237 1.00 67.88 211 LEU A C 1
ATOM 1594 O O . LEU A 1 211 ? -11.370 13.703 -11.081 1.00 67.88 211 LEU A O 1
ATOM 1598 N N . PHE A 1 212 ? -11.484 15.784 -11.946 1.00 68.75 212 PHE A N 1
ATOM 1599 C CA . PHE A 1 212 ? -12.812 15.665 -12.552 1.00 68.75 212 PHE A CA 1
ATOM 1600 C C . PHE A 1 212 ? -12.750 15.496 -14.071 1.00 68.75 212 PHE A C 1
ATOM 1602 O O . PHE A 1 212 ? -13.577 14.790 -14.645 1.00 68.75 212 PHE A O 1
ATOM 1609 N N . LEU A 1 213 ? -11.773 16.137 -14.715 1.00 73.19 213 LEU A N 1
ATOM 1610 C CA . LEU A 1 213 ? -11.622 16.197 -16.165 1.00 73.19 213 LEU A CA 1
ATOM 1611 C C . LEU A 1 213 ? -10.232 15.664 -16.556 1.00 73.19 213 LEU A C 1
ATOM 1613 O O . LEU A 1 213 ? -9.274 16.436 -16.577 1.00 73.19 213 LEU A O 1
ATOM 1617 N N . PRO A 1 214 ? -10.092 14.368 -16.898 1.00 66.38 214 PRO A N 1
ATOM 1618 C CA . PRO A 1 214 ? -8.784 13.742 -17.121 1.00 66.38 214 PRO A CA 1
ATOM 1619 C C . PRO A 1 214 ? -7.993 14.392 -18.265 1.00 66.38 214 PRO A C 1
ATOM 1621 O O . PRO A 1 214 ? -6.768 14.400 -18.246 1.00 66.38 214 PRO A O 1
ATOM 1624 N N . HIS A 1 215 ? -8.687 14.987 -19.237 1.00 70.44 215 HIS A N 1
ATOM 1625 C CA . HIS A 1 215 ? -8.093 15.699 -20.369 1.00 70.44 215 HIS A CA 1
ATOM 1626 C C . HIS A 1 215 ? -8.294 17.216 -20.279 1.00 70.44 215 HIS A C 1
ATOM 1628 O O . HIS A 1 215 ? -8.406 17.868 -21.312 1.00 70.44 215 HIS A O 1
ATOM 1634 N N . TYR A 1 216 ? -8.364 17.793 -19.070 1.00 74.88 216 TYR A N 1
ATOM 1635 C CA . TYR A 1 216 ? -8.459 19.252 -18.907 1.00 74.88 216 TYR A CA 1
ATOM 1636 C C . TYR A 1 216 ? -7.364 19.975 -19.706 1.00 74.88 216 TYR A C 1
ATOM 1638 O O . TYR A 1 216 ? -7.656 20.887 -20.472 1.00 74.88 216 TYR A O 1
ATOM 1646 N N . PHE A 1 217 ? -6.130 19.475 -19.624 1.00 74.25 217 PHE A N 1
ATOM 1647 C CA . PHE A 1 217 ? -4.986 19.979 -20.384 1.00 74.25 217 PHE A CA 1
ATOM 1648 C C . PHE A 1 217 ? -4.853 19.399 -21.799 1.00 74.25 217 PHE A C 1
ATOM 1650 O O . PHE A 1 217 ? -3.820 19.582 -22.428 1.00 74.25 217 PHE A O 1
ATOM 1657 N N . GLY A 1 218 ? -5.863 18.694 -22.314 1.00 72.00 218 GLY A N 1
ATOM 1658 C CA . GLY A 1 218 ? -5.783 17.946 -23.569 1.00 72.00 218 GLY A CA 1
ATOM 1659 C C . GLY A 1 218 ? -5.107 16.579 -23.421 1.00 72.00 218 GLY A C 1
ATOM 1660 O O . GLY A 1 218 ? -4.920 16.080 -22.312 1.00 72.00 218 GLY A O 1
ATOM 1661 N N . SER A 1 219 ? -4.783 15.943 -24.550 1.00 74.75 219 SER A N 1
ATOM 1662 C CA . SER A 1 219 ? -4.141 14.622 -24.598 1.00 74.75 219 SER A CA 1
ATOM 1663 C C . SER A 1 219 ? -2.880 14.672 -25.465 1.00 74.75 219 SER A C 1
ATOM 1665 O O . SER A 1 219 ? -2.986 15.023 -26.647 1.00 74.75 219 SER A O 1
ATOM 1667 N N . PRO A 1 220 ? -1.702 14.274 -24.939 1.00 72.75 220 PRO A N 1
ATOM 1668 C CA . PRO A 1 220 ? -0.471 14.214 -25.728 1.00 72.75 220 PRO A CA 1
ATOM 1669 C C . PRO A 1 220 ? -0.602 13.311 -26.959 1.00 72.75 220 PRO A C 1
ATOM 1671 O O . PRO A 1 220 ? -0.140 13.663 -28.040 1.00 72.75 220 PRO A O 1
ATOM 1674 N N . GLY A 1 221 ? -1.309 12.183 -26.825 1.00 71.00 221 GLY A N 1
ATOM 1675 C CA . GLY A 1 221 ? -1.529 11.233 -27.920 1.00 71.00 221 GLY A CA 1
ATOM 1676 C C . GLY A 1 221 ? -2.437 11.755 -29.039 1.00 71.00 221 GLY A C 1
ATOM 1677 O O . GLY A 1 221 ? -2.443 11.187 -30.125 1.00 71.00 221 GLY A O 1
ATOM 1678 N N . LEU A 1 222 ? -3.189 12.833 -28.789 1.00 76.88 222 LEU A N 1
ATOM 1679 C CA . LEU A 1 222 ? -4.044 13.495 -29.780 1.00 76.88 222 LEU A CA 1
ATOM 1680 C C . LEU A 1 222 ? -3.455 14.828 -30.268 1.00 76.88 222 LEU A C 1
ATOM 1682 O O . LEU A 1 222 ? -4.112 15.534 -31.027 1.00 76.88 222 LEU A O 1
ATOM 1686 N N . GLY A 1 223 ? -2.255 15.203 -29.809 1.00 76.38 223 GLY A N 1
ATOM 1687 C CA . GLY A 1 223 ? -1.626 16.484 -30.145 1.00 76.38 223 GLY A CA 1
ATOM 1688 C C . GLY A 1 223 ? -2.381 17.714 -29.626 1.00 76.38 223 GLY A C 1
ATOM 1689 O O . GLY A 1 223 ? -2.112 18.822 -30.072 1.00 76.38 223 GLY A O 1
ATOM 1690 N N . SER A 1 224 ? -3.330 17.537 -28.701 1.00 79.06 224 SER A N 1
ATOM 1691 C CA . SER A 1 224 ? -4.180 18.610 -28.162 1.00 79.06 224 SER A CA 1
ATOM 1692 C C . SER A 1 224 ? -3.712 19.128 -26.802 1.00 79.06 224 SER A C 1
ATOM 1694 O O . SER A 1 224 ? -4.441 19.860 -26.134 1.00 79.06 224 SER A O 1
ATOM 1696 N N . TYR A 1 225 ? -2.529 18.698 -26.362 1.00 78.75 225 TYR A N 1
ATOM 1697 C CA . TYR A 1 225 ? -1.998 19.000 -25.044 1.00 78.75 225 TYR A CA 1
ATOM 1698 C C . TYR A 1 225 ? -1.478 20.441 -24.958 1.00 78.75 225 TYR A C 1
ATOM 1700 O O . TYR A 1 225 ? -0.657 20.845 -25.777 1.00 78.75 225 TYR A O 1
ATOM 1708 N N . TRP A 1 226 ? -1.979 21.207 -23.986 1.00 73.94 226 TRP A N 1
ATOM 1709 C CA . TRP A 1 226 ? -1.773 22.659 -23.891 1.00 73.94 226 TRP A CA 1
ATOM 1710 C C . TRP A 1 226 ? -1.247 23.133 -22.524 1.00 73.94 226 TRP A C 1
ATOM 1712 O O . TRP A 1 226 ? -1.277 24.326 -22.242 1.00 73.94 226 TRP A O 1
ATOM 1722 N N . SER A 1 227 ? -0.780 22.220 -21.663 1.00 72.00 227 SER A N 1
ATOM 1723 C CA . SER A 1 227 ? -0.156 22.594 -20.383 1.00 72.00 227 SER A CA 1
ATOM 1724 C C . SER A 1 227 ? 1.288 23.058 -20.570 1.00 72.00 227 SER A C 1
ATOM 1726 O O . SER A 1 227 ? 1.990 22.551 -21.443 1.00 72.00 227 SER A O 1
ATOM 1728 N N . ASP A 1 228 ? 1.754 23.928 -19.672 1.00 66.75 228 ASP A N 1
ATOM 1729 C CA . ASP A 1 228 ? 3.169 24.312 -19.553 1.00 66.75 228 ASP A CA 1
ATOM 1730 C C . ASP A 1 228 ? 4.055 23.167 -19.015 1.00 66.75 228 ASP A C 1
ATOM 1732 O O . ASP A 1 228 ? 5.280 23.244 -19.063 1.00 66.75 228 ASP A O 1
ATOM 1736 N N . VAL A 1 229 ? 3.445 22.106 -18.472 1.00 65.62 229 VAL A N 1
ATOM 1737 C CA . VAL A 1 229 ? 4.136 20.883 -18.036 1.00 65.62 229 VAL A CA 1
ATOM 1738 C C . VAL A 1 229 ? 4.511 20.058 -19.257 1.00 65.62 229 VAL A C 1
ATOM 1740 O O . VAL A 1 229 ? 3.625 19.769 -20.050 1.00 65.62 229 VAL A O 1
ATOM 1743 N N . ASP A 1 230 ? 5.755 19.589 -19.369 1.00 65.38 230 ASP A N 1
ATOM 1744 C CA . ASP A 1 230 ? 6.181 18.717 -20.472 1.00 65.38 230 ASP A CA 1
ATOM 1745 C C . ASP A 1 230 ? 5.220 17.544 -20.718 1.00 65.38 230 ASP A C 1
ATOM 1747 O O . ASP A 1 230 ? 4.738 16.890 -19.790 1.00 65.38 230 ASP A O 1
ATOM 1751 N N . CYS A 1 231 ? 4.994 17.213 -21.991 1.00 57.91 231 CYS A N 1
ATOM 1752 C CA . CYS A 1 231 ? 4.100 16.127 -22.409 1.00 57.91 231 CYS A CA 1
ATOM 1753 C C . CYS A 1 231 ? 4.457 14.777 -21.759 1.00 57.91 231 CYS A C 1
ATOM 1755 O O . CYS A 1 231 ? 3.575 13.958 -21.505 1.00 57.91 231 CYS A O 1
ATOM 1757 N N . GLY A 1 232 ? 5.749 14.551 -21.484 1.00 56.12 232 GLY A N 1
ATOM 1758 C CA . GLY A 1 232 ? 6.256 13.350 -20.811 1.00 56.12 232 GLY A CA 1
ATOM 1759 C C . GLY A 1 232 ? 5.888 13.254 -19.326 1.00 56.12 232 GLY A C 1
ATOM 1760 O O . GLY A 1 232 ? 5.937 12.167 -18.765 1.00 56.12 232 GLY A O 1
ATOM 1761 N N . LEU A 1 233 ? 5.474 14.364 -18.710 1.00 62.97 233 LEU A N 1
ATOM 1762 C CA . LEU A 1 233 ? 5.060 14.470 -17.307 1.00 62.97 233 LEU A CA 1
ATOM 1763 C C . LEU A 1 233 ? 3.535 14.599 -17.155 1.00 62.97 233 LEU A C 1
ATOM 1765 O O . LEU A 1 233 ? 3.021 14.757 -16.048 1.00 62.97 233 LEU A O 1
ATOM 1769 N N . TYR A 1 234 ? 2.782 14.484 -18.255 1.00 64.75 234 TYR A N 1
ATOM 1770 C CA . TYR A 1 234 ? 1.316 14.496 -18.255 1.00 64.75 234 TYR A CA 1
ATOM 1771 C C . TYR A 1 234 ? 0.710 13.484 -17.265 1.00 64.75 234 TYR A C 1
ATOM 1773 O O . TYR A 1 234 ? -0.292 13.763 -16.599 1.00 64.75 234 TYR A O 1
ATOM 1781 N N . SER A 1 235 ? 1.341 12.313 -17.131 1.00 58.38 235 SER A N 1
ATOM 1782 C CA . SER A 1 235 ? 0.925 11.263 -16.198 1.00 58.38 235 SER A CA 1
ATOM 1783 C C . SER A 1 235 ? 1.116 11.649 -14.731 1.00 58.38 235 SER A C 1
ATOM 1785 O O . SER A 1 235 ? 0.343 11.199 -13.888 1.00 58.38 235 SER A O 1
ATOM 1787 N N . GLU A 1 236 ? 2.097 12.499 -14.421 1.00 61.19 236 GLU A N 1
ATOM 1788 C CA . GLU A 1 236 ? 2.353 13.004 -13.067 1.00 61.19 236 GLU A CA 1
ATOM 1789 C C . GLU A 1 236 ? 1.392 14.144 -12.686 1.00 61.19 236 GLU A C 1
ATOM 1791 O O . GLU A 1 236 ? 1.097 14.342 -11.508 1.00 61.19 236 GLU A O 1
ATOM 1796 N N . ALA A 1 237 ? 0.850 14.858 -13.679 1.00 58.06 237 ALA A N 1
ATOM 1797 C CA . ALA A 1 237 ? -0.089 15.965 -13.485 1.00 58.06 237 ALA A CA 1
ATOM 1798 C C . ALA A 1 237 ? -1.571 15.537 -13.404 1.00 58.06 237 ALA A C 1
ATOM 1800 O O . ALA A 1 237 ? -2.414 16.326 -12.973 1.00 58.06 237 ALA A O 1
ATOM 1801 N N . THR A 1 238 ? -1.914 14.306 -13.809 1.00 61.38 238 THR A N 1
ATOM 1802 C CA . THR A 1 238 ? -3.311 13.845 -13.909 1.00 61.38 238 THR A CA 1
ATOM 1803 C C . THR A 1 238 ? -3.747 13.068 -12.663 1.00 61.38 238 THR A C 1
ATOM 1805 O O . THR A 1 238 ? -3.367 11.917 -12.463 1.00 61.38 238 THR A O 1
ATOM 1808 N N . LEU A 1 239 ? -4.623 13.659 -11.845 1.00 61.88 239 LEU A N 1
ATOM 1809 C CA . LEU A 1 239 ? -5.109 13.074 -10.583 1.00 61.88 239 LEU A CA 1
ATOM 1810 C C . LEU A 1 239 ? -6.436 12.300 -10.716 1.00 61.88 239 LEU A C 1
ATOM 1812 O O . LEU A 1 239 ? -7.062 11.957 -9.715 1.00 61.88 239 LEU A O 1
ATOM 1816 N N . PHE A 1 240 ? -6.905 12.044 -11.936 1.00 60.25 240 PHE A N 1
ATOM 1817 C CA . PHE A 1 240 ? -8.258 11.547 -12.197 1.00 60.25 240 PHE A CA 1
ATOM 1818 C C . PHE A 1 240 ? -8.574 10.200 -11.517 1.00 60.25 240 PHE A C 1
ATOM 1820 O O . PHE A 1 240 ? -8.108 9.142 -11.941 1.00 60.25 240 PHE A O 1
ATOM 1827 N N . LEU A 1 241 ? -9.446 10.217 -10.505 1.00 57.62 241 LEU A N 1
ATOM 1828 C CA . LEU A 1 241 ? -9.933 9.010 -9.821 1.00 57.62 241 LEU A CA 1
ATOM 1829 C C . LEU A 1 241 ? -11.139 8.348 -10.512 1.00 57.62 241 LEU A C 1
ATOM 1831 O O . LEU A 1 241 ? -11.492 7.225 -10.159 1.00 57.62 241 LEU A O 1
ATOM 1835 N N . GLY A 1 242 ? -11.772 9.018 -11.480 1.00 57.22 242 GLY A N 1
ATOM 1836 C CA . GLY A 1 242 ? -13.043 8.596 -12.072 1.00 57.22 242 GLY A CA 1
ATOM 1837 C C . GLY A 1 242 ? -14.243 9.368 -11.510 1.00 57.22 242 GLY A C 1
ATOM 1838 O O . GLY A 1 242 ? -14.396 9.519 -10.299 1.00 57.22 242 GLY A O 1
ATOM 1839 N N . ILE A 1 243 ? -15.153 9.809 -12.384 1.00 59.81 243 ILE A N 1
ATOM 1840 C CA . ILE A 1 243 ? -16.375 10.540 -11.986 1.00 59.81 243 ILE A CA 1
ATOM 1841 C C . ILE A 1 243 ? -17.312 9.645 -11.158 1.00 59.81 243 ILE A C 1
ATOM 1843 O O . ILE A 1 243 ? -17.881 10.090 -10.164 1.00 59.81 243 ILE A O 1
ATOM 1847 N N . ALA A 1 244 ? -17.443 8.368 -11.530 1.00 53.88 244 ALA A N 1
ATOM 1848 C CA . ALA A 1 244 ? -18.298 7.409 -10.831 1.00 53.88 244 ALA A CA 1
ATOM 1849 C C . ALA A 1 244 ? -17.892 7.183 -9.355 1.00 53.88 244 ALA A C 1
ATOM 1851 O O . ALA A 1 244 ? -18.755 7.334 -8.489 1.00 53.88 244 ALA A O 1
ATOM 1852 N N . PRO A 1 245 ? -16.620 6.884 -9.014 1.00 60.34 245 PRO A N 1
ATOM 1853 C CA . PRO A 1 245 ? -16.212 6.764 -7.614 1.00 60.34 245 PRO A CA 1
ATOM 1854 C C . PRO A 1 245 ? -16.330 8.073 -6.828 1.00 60.34 245 PRO A C 1
ATOM 1856 O O . PRO A 1 245 ? -16.714 8.020 -5.663 1.00 60.34 245 PRO A O 1
ATOM 1859 N N . LEU A 1 246 ? -16.077 9.238 -7.438 1.00 63.16 246 LEU A N 1
ATOM 1860 C CA . LEU A 1 246 ? -16.280 10.535 -6.775 1.00 63.16 246 LEU A CA 1
ATOM 1861 C C . LEU A 1 246 ? -17.760 10.790 -6.456 1.00 63.16 246 LEU A C 1
ATOM 1863 O O . LEU A 1 246 ? -18.092 11.188 -5.339 1.00 63.16 246 LEU A O 1
ATOM 1867 N N . PHE A 1 247 ? -18.656 10.502 -7.402 1.00 65.00 247 PHE A N 1
ATOM 1868 C CA . PHE A 1 247 ? -20.099 10.614 -7.199 1.00 65.00 247 PHE A CA 1
ATOM 1869 C C . PHE A 1 247 ? -20.592 9.654 -6.111 1.00 65.00 247 PHE A C 1
ATOM 1871 O O . PHE A 1 247 ? -21.334 10.051 -5.219 1.00 65.00 247 PHE A O 1
ATOM 1878 N N . LEU A 1 248 ? -20.132 8.403 -6.125 1.00 64.88 248 LEU A N 1
ATOM 1879 C CA . LEU A 1 248 ? -20.504 7.403 -5.124 1.00 64.88 248 LEU A CA 1
ATOM 1880 C C . LEU A 1 248 ? -19.923 7.706 -3.739 1.00 64.88 248 LEU A C 1
ATOM 1882 O O . LEU A 1 248 ? -20.597 7.471 -2.738 1.00 64.88 248 LEU A O 1
ATOM 1886 N N . ALA A 1 249 ? -18.710 8.258 -3.667 1.00 64.25 249 ALA A N 1
ATOM 1887 C CA . ALA A 1 249 ? -18.128 8.748 -2.422 1.00 64.25 249 ALA A CA 1
ATOM 1888 C C . ALA A 1 249 ? -18.952 9.914 -1.856 1.00 64.25 249 ALA A C 1
ATOM 1890 O O . ALA A 1 249 ? -19.274 9.910 -0.668 1.00 64.25 249 ALA A O 1
ATOM 1891 N N . LEU A 1 250 ? -19.359 10.866 -2.703 1.00 66.50 250 LEU A N 1
ATOM 1892 C CA . LEU A 1 250 ? -20.220 11.980 -2.310 1.00 66.50 250 LEU A CA 1
ATOM 1893 C C . LEU A 1 250 ? -21.587 11.484 -1.822 1.00 66.50 250 LEU A C 1
ATOM 1895 O O . LEU A 1 250 ? -22.009 11.852 -0.728 1.00 66.50 250 LEU A O 1
ATOM 1899 N N . VAL A 1 251 ? -22.245 10.598 -2.576 1.00 67.62 251 VAL A N 1
ATOM 1900 C CA . VAL A 1 251 ? -23.509 9.972 -2.161 1.00 67.62 251 VAL A CA 1
ATOM 1901 C C . VAL A 1 251 ? -23.324 9.259 -0.824 1.00 67.62 251 VAL A C 1
ATOM 1903 O O . VAL A 1 251 ? -24.079 9.532 0.098 1.00 67.62 251 VAL A O 1
ATOM 1906 N N . GLY A 1 252 ? -22.274 8.449 -0.659 1.00 62.34 252 GLY A N 1
ATOM 1907 C CA . GLY A 1 252 ? -21.982 7.752 0.596 1.00 62.34 252 GLY A CA 1
ATOM 1908 C C . GLY A 1 252 ? -21.808 8.691 1.797 1.00 62.34 252 GLY A C 1
ATOM 1909 O O . GLY A 1 252 ? -22.370 8.438 2.863 1.00 62.34 252 GLY A O 1
ATOM 1910 N N . VAL A 1 253 ? -21.091 9.807 1.624 1.00 64.75 253 VAL A N 1
ATOM 1911 C CA . VAL A 1 253 ? -20.896 10.834 2.667 1.00 64.75 253 VAL A CA 1
ATOM 1912 C C . VAL A 1 253 ? -22.205 11.540 3.039 1.00 64.75 253 VAL A C 1
ATOM 1914 O O . VAL A 1 253 ? -22.373 11.930 4.203 1.00 64.75 253 VAL A O 1
ATOM 1917 N N . LEU A 1 254 ? -23.106 11.718 2.068 1.00 66.19 254 LEU A N 1
ATOM 1918 C CA . LEU A 1 254 ? -24.385 12.412 2.227 1.00 66.19 254 LEU A CA 1
ATOM 1919 C C . LEU A 1 254 ? -25.491 11.504 2.784 1.00 66.19 254 LEU A C 1
ATOM 1921 O O . LEU A 1 254 ? -26.301 11.966 3.587 1.00 66.19 254 LEU A O 1
ATOM 1925 N N . THR A 1 255 ? -25.523 10.227 2.398 1.00 59.91 255 THR A N 1
ATOM 1926 C CA . THR A 1 255 ? -26.586 9.288 2.785 1.00 59.91 255 THR A CA 1
ATOM 1927 C C . THR A 1 255 ? -26.305 8.565 4.095 1.00 59.91 255 THR A C 1
ATOM 1929 O O . THR A 1 255 ? -27.248 8.201 4.792 1.00 59.91 255 THR A O 1
ATOM 1932 N N . ASP A 1 256 ? -25.037 8.362 4.472 1.00 56.56 256 ASP A N 1
ATOM 1933 C CA . ASP A 1 256 ? -24.697 7.574 5.661 1.00 56.56 256 ASP A CA 1
ATOM 1934 C C . ASP A 1 256 ? -24.204 8.439 6.833 1.00 56.56 256 ASP A C 1
ATOM 1936 O O . ASP A 1 256 ? -23.012 8.558 7.132 1.00 56.56 256 ASP A O 1
ATOM 1940 N N . ARG A 1 257 ? -25.159 9.049 7.548 1.00 51.53 257 ARG A N 1
ATOM 1941 C CA . ARG A 1 257 ? -24.897 9.729 8.833 1.00 51.53 257 ARG A CA 1
ATOM 1942 C C . ARG A 1 257 ? -24.620 8.745 9.979 1.00 51.53 257 ARG A C 1
ATOM 1944 O O . ARG A 1 257 ? -24.010 9.141 10.969 1.00 51.53 257 ARG A O 1
ATOM 1951 N N . SER A 1 258 ? -25.025 7.480 9.846 1.00 52.50 258 SER A N 1
ATOM 1952 C CA . SER A 1 258 ? -25.001 6.481 10.925 1.00 52.50 258 SER A CA 1
ATOM 1953 C C . SER A 1 258 ? -23.624 5.838 11.139 1.00 52.50 258 SER A C 1
ATOM 1955 O O . SER A 1 258 ? -23.248 5.543 12.272 1.00 52.50 258 SER A O 1
ATOM 1957 N N . ARG A 1 259 ? -22.817 5.689 10.077 1.00 49.28 259 ARG A N 1
ATOM 1958 C CA . ARG A 1 259 ? -21.489 5.047 10.147 1.00 49.28 259 ARG A CA 1
ATOM 1959 C C . ARG A 1 259 ? -20.322 5.978 10.440 1.00 49.28 259 ARG A C 1
ATOM 1961 O O . ARG A 1 259 ? -19.230 5.488 10.731 1.00 49.28 259 ARG A O 1
ATOM 1968 N N . ARG A 1 260 ? -20.543 7.298 10.476 1.00 48.78 260 ARG A N 1
ATOM 1969 C CA . ARG A 1 260 ? -19.565 8.230 11.067 1.00 48.78 260 ARG A CA 1
ATOM 1970 C C . ARG A 1 260 ? -19.239 7.789 12.502 1.00 48.78 260 ARG A C 1
ATOM 1972 O O . ARG A 1 260 ? -18.074 7.741 12.867 1.00 48.78 260 ARG A O 1
ATOM 1979 N N . ALA A 1 261 ? -20.221 7.297 13.257 1.00 41.28 261 ALA A N 1
ATOM 1980 C CA . ALA A 1 261 ? -20.006 6.755 14.598 1.00 41.28 261 ALA A CA 1
ATOM 1981 C C . ALA A 1 261 ? -19.158 5.463 14.659 1.00 41.28 261 ALA A C 1
ATOM 1983 O O . ALA A 1 261 ? -18.578 5.209 15.699 1.00 41.28 261 ALA A O 1
ATOM 1984 N N . LEU A 1 262 ? -19.029 4.674 13.582 1.00 44.00 262 LEU A N 1
ATOM 1985 C CA . LEU A 1 262 ? -18.226 3.430 13.540 1.00 44.00 262 LEU A CA 1
ATOM 1986 C C . LEU A 1 262 ? -16.783 3.653 13.058 1.00 44.00 262 LEU A C 1
ATOM 1988 O O . LEU A 1 262 ? -15.874 2.895 13.390 1.00 44.00 262 LEU A O 1
ATOM 1992 N N . VAL A 1 263 ? -16.562 4.700 12.261 1.00 45.69 263 VAL A N 1
ATOM 1993 C CA . VAL A 1 263 ? -15.213 5.158 11.892 1.00 45.69 263 VAL A CA 1
ATOM 1994 C C . VAL A 1 263 ? -14.619 6.025 13.011 1.00 45.69 263 VAL A C 1
ATOM 1996 O O . VAL A 1 263 ? -13.411 5.982 13.237 1.00 45.69 263 VAL A O 1
ATOM 1999 N N . PHE A 1 264 ? -15.464 6.760 13.747 1.00 43.03 264 PHE A N 1
ATOM 2000 C CA . PHE A 1 264 ? -15.060 7.630 14.857 1.00 43.03 264 PHE A CA 1
ATOM 2001 C C . PHE A 1 264 ? -15.294 7.050 16.268 1.00 43.03 264 PHE A C 1
ATOM 2003 O O . PHE A 1 264 ? -14.845 7.646 17.244 1.00 43.03 264 PHE A O 1
ATOM 2010 N N . GLY A 1 265 ? -15.959 5.905 16.412 1.00 37.41 265 GLY A N 1
ATOM 2011 C CA . GLY A 1 265 ? -16.298 5.321 17.710 1.00 37.41 265 GLY A CA 1
ATOM 2012 C C . GLY A 1 265 ? -16.051 3.817 17.741 1.00 37.41 265 GLY A C 1
ATOM 2013 O O . GLY A 1 265 ? -16.829 3.051 17.181 1.00 37.41 265 GLY A O 1
ATOM 2014 N N . GLY A 1 266 ? -14.980 3.423 18.438 1.00 38.38 266 GLY A N 1
ATOM 2015 C CA . GLY A 1 266 ? -14.670 2.037 18.821 1.00 38.38 266 GLY A CA 1
ATOM 2016 C C . GLY A 1 266 ? -13.956 1.220 17.756 1.00 38.38 266 GLY A C 1
ATOM 2017 O O . GLY A 1 266 ? -14.642 0.469 17.036 1.00 38.38 266 GLY A O 1
#

Organism: NCBI:txid412755